Protein AF-M8AP30-F1 (afdb_monomer_lite)

InterPro domains:
  IPR005493 Ribonuclease E inhibitor RraA/RraA-like protein [PF03737] (2-73)
  IPR005493 Ribonuclease E inhibitor RraA/RraA-like protein [cd16841] (2-73)
  IPR036704 Ribonuclease E inhibitor RraA/RraA-like superfamily [SSF89562] (2-79)

Foldseek 3Di:
DVCLVVLFQAAAEAAADEPVVVVVPGLHFYHYPYHDHDDDDPQVDFDWQCFDAHPNDTDGWPFDWDAEQPDIDTLVVLQLLVLCLCCVFFKDFDKDADPDPPPVNVVVVVVDDDDDPAPDAGIEFAQVDKAFPQLSLLLLVLLQVLLLVVVCVSRVDNPDTSYDPSVVCVSSVVVCCVVAPCGDNYHWDKDKDWQPVVCCVPQVQQDDPPDRTDITIITGRMDTDFAGPDDDPVSFVVSCVSSVNPGPGDDCVSGRHHDDDDDPPPDPPPPPDDDDDDDDDDDDDDDDDDDDDDDDDDTATHTDDDDDDHDDDDDDHHHGNYDDDD

pLDDT: mean 71.39, std 23.78, range [23.22, 97.12]

Organism: Triticum urartu (NCBI:txid4572)

Secondary structure (DSSP, 8-state):
-HHHHTT--EEE-SSEE--HHHHHTSSSEEE-SEE-SSPPP--S----S--EEETTEEE-TT--EEE-SS-EEEHHHHHHHHHHHHHHHSEEE-EEE-PPPPHHHHHHHTT---S---PPPSEEE-TT-EEEHHHHHHHHHHHHHHHHHHHHHHHS--S--SSPPGGGTHHHHHHHHHHS-SSSSEE--EEEE--HHHHHHH-GGGS-TT-S---EEEEETEEE-SS-SS--HHHHHHHHHHHT-SSS---HHHHSS---------PPPPP-----------------------PPS----------------------EEEPPP-

Radius of gyration: 27.57 Å; chains: 1; bounding box: 72×73×76 Å

Sequence (326 aa):
MLAQNNGWAGIVINGCVRDVDEINECDVGVRALGSHPMKSDKRGMGEKHVPVTVAGTRICDGEWLYADADDVVPIEVARSRFLDIIIDHFIGQNVIEVGEPSLYDSILASNRINKRKQQEVQYEGDPRFALPLMYIANLYESLVSDVNARLASLTGSREKTIGVALEAAGGLYRKLTQKFPKKGNCSFRRRELATSNATKTKFPELVVQEEKRVRFVVINGLVIIERPNNMRMQDAEWFKRLTGRNEVAISSRDYKFYSPRHKYRRTLQPVFDIPGTSVLSEDETSPLVCSSEFRPPFEVICFLEKGEEAVGALAHEAKVHAHHLK

Structure (mmCIF, N/CA/C/O backbone):
data_AF-M8AP30-F1
#
_entry.id   AF-M8AP30-F1
#
loop_
_atom_site.group_PDB
_atom_site.id
_atom_site.type_symbol
_atom_site.label_atom_id
_atom_site.label_alt_id
_atom_site.label_comp_id
_atom_site.label_asym_id
_atom_site.label_entity_id
_atom_site.label_seq_id
_atom_site.pdbx_PDB_ins_code
_atom_site.Cartn_x
_atom_site.Cartn_y
_atom_site.Cartn_z
_atom_site.occupancy
_atom_site.B_iso_or_equiv
_atom_site.auth_seq_id
_atom_site.auth_comp_id
_atom_site.auth_asym_id
_atom_site.auth_atom_id
_atom_site.pdbx_PDB_model_num
ATOM 1 N N . MET A 1 1 ? -25.249 2.448 19.981 1.00 71.38 1 MET A N 1
ATOM 2 C CA . MET A 1 1 ? -24.008 2.564 20.789 1.00 71.38 1 MET A CA 1
ATOM 3 C C . MET A 1 1 ? -23.461 3.998 20.704 1.00 71.38 1 MET A C 1
ATOM 5 O O . MET A 1 1 ? -23.545 4.580 19.632 1.00 71.38 1 MET A O 1
ATOM 9 N N . LEU A 1 2 ? -22.909 4.588 21.779 1.00 82.81 2 LEU A N 1
ATOM 10 C CA . LEU A 1 2 ? -22.389 5.980 21.770 1.00 82.81 2 LEU A CA 1
ATOM 11 C C . LEU A 1 2 ? -21.296 6.219 20.716 1.00 82.81 2 LEU A C 1
ATOM 13 O O . LEU A 1 2 ? -21.314 7.244 20.046 1.00 82.81 2 LEU A O 1
ATOM 17 N N . ALA A 1 3 ? -20.370 5.271 20.555 1.00 78.12 3 ALA A N 1
ATOM 18 C CA . ALA A 1 3 ? -19.278 5.390 19.591 1.00 78.12 3 ALA A CA 1
ATOM 19 C C . ALA A 1 3 ? -19.804 5.501 18.148 1.00 78.12 3 ALA A C 1
ATOM 21 O O . ALA A 1 3 ? -19.459 6.444 17.443 1.00 78.12 3 ALA A O 1
ATOM 22 N N . GLN A 1 4 ? -20.720 4.613 17.751 1.00 78.69 4 GLN A N 1
ATOM 23 C CA . GLN A 1 4 ? -21.381 4.664 16.443 1.00 78.69 4 GLN A CA 1
ATOM 24 C C . GLN A 1 4 ? -22.125 5.991 16.224 1.00 78.69 4 GLN A C 1
ATOM 26 O O . GLN A 1 4 ? -21.962 6.629 15.189 1.00 78.69 4 GLN A O 1
ATOM 31 N N . ASN A 1 5 ? -22.894 6.452 17.218 1.00 83.75 5 ASN A N 1
ATOM 32 C CA . ASN A 1 5 ? -23.649 7.707 17.115 1.00 83.75 5 ASN A CA 1
ATOM 33 C C . ASN A 1 5 ? -22.738 8.938 16.967 1.00 83.75 5 ASN A C 1
ATOM 35 O O . ASN A 1 5 ? -23.135 9.924 16.356 1.00 83.75 5 ASN A O 1
ATOM 39 N 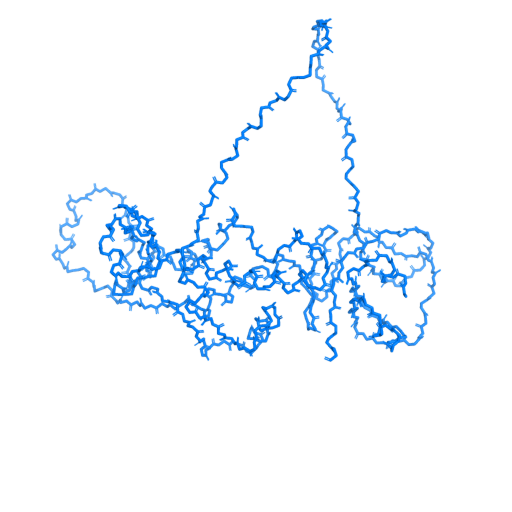N . ASN A 1 6 ? -21.518 8.866 17.502 1.00 81.25 6 ASN A N 1
ATOM 40 C CA . ASN A 1 6 ? -20.505 9.911 17.382 1.00 81.25 6 ASN A CA 1
ATOM 41 C C . ASN A 1 6 ? -19.655 9.778 16.103 1.00 81.25 6 ASN A C 1
ATOM 43 O O . ASN A 1 6 ? -18.656 10.480 15.962 1.00 81.25 6 ASN A O 1
ATOM 47 N N . GLY A 1 7 ? -19.997 8.860 15.191 1.00 77.44 7 GLY A N 1
ATOM 48 C CA . GLY A 1 7 ? -19.239 8.625 13.961 1.00 77.44 7 GLY A CA 1
ATOM 49 C C . GLY A 1 7 ? -17.836 8.078 14.219 1.00 77.44 7 GLY A C 1
ATOM 50 O O . GLY A 1 7 ? -16.907 8.358 13.456 1.00 77.44 7 GLY A O 1
ATOM 51 N N . TRP A 1 8 ? -17.647 7.354 15.328 1.00 79.44 8 TRP A N 1
ATOM 52 C CA . TRP A 1 8 ? -16.345 6.797 15.640 1.00 79.44 8 TRP A CA 1
ATOM 53 C C . TRP A 1 8 ? -15.976 5.730 14.643 1.00 79.44 8 TRP A C 1
ATOM 55 O O . TRP A 1 8 ? -16.725 4.822 14.305 1.00 79.44 8 TRP A O 1
ATOM 65 N N . ALA A 1 9 ? -14.718 5.842 14.284 1.00 74.88 9 ALA A N 1
ATOM 66 C CA . ALA A 1 9 ? -14.007 4.905 13.485 1.00 74.88 9 ALA A CA 1
ATOM 67 C C . ALA A 1 9 ? -14.045 3.471 14.034 1.00 74.88 9 ALA A C 1
ATOM 69 O O . ALA A 1 9 ? -14.355 2.478 13.371 1.00 74.88 9 ALA A O 1
ATOM 70 N N . GLY A 1 10 ? -13.676 3.399 15.297 1.00 82.62 10 GLY A N 1
ATOM 71 C CA . GLY A 1 10 ? -13.564 2.184 16.047 1.00 82.62 10 GLY A CA 1
ATOM 72 C C . GLY A 1 10 ? -12.797 2.427 17.332 1.00 82.62 10 GLY A C 1
ATOM 73 O O . GLY A 1 10 ? -12.407 3.560 17.640 1.00 82.62 10 GLY A O 1
ATOM 74 N N . ILE A 1 11 ? -12.571 1.340 18.057 1.00 86.12 11 ILE A N 1
ATOM 75 C CA . ILE A 1 11 ? -11.950 1.325 19.369 1.00 86.12 11 ILE A CA 1
ATOM 76 C C . ILE A 1 11 ? -10.971 0.149 19.433 1.00 86.12 11 ILE A C 1
ATOM 78 O O . ILE A 1 11 ? -11.340 -0.985 19.132 1.00 86.12 11 ILE A O 1
ATOM 82 N N . VAL A 1 12 ? -9.736 0.404 19.870 1.00 86.12 12 VAL A N 1
ATOM 83 C CA . VAL A 1 12 ? -8.795 -0.642 20.297 1.00 86.12 12 VAL A CA 1
ATOM 84 C C . VAL A 1 12 ? -8.624 -0.556 21.801 1.00 86.12 12 VAL A C 1
ATOM 86 O O . VAL A 1 12 ? -8.345 0.507 22.352 1.00 86.12 12 VAL A O 1
ATOM 89 N N . ILE A 1 13 ? -8.793 -1.696 22.455 1.00 87.56 13 ILE A N 1
ATOM 90 C CA . ILE A 1 13 ? -8.805 -1.846 23.901 1.00 87.56 13 ILE A CA 1
ATOM 91 C C . ILE A 1 13 ? -7.722 -2.859 24.253 1.00 87.56 13 ILE A C 1
ATOM 93 O O . ILE A 1 13 ? -7.800 -4.031 23.887 1.00 87.56 13 ILE A O 1
ATOM 97 N N . ASN A 1 14 ? -6.711 -2.423 24.999 1.00 87.00 14 ASN A N 1
ATOM 98 C CA . ASN A 1 14 ? -5.727 -3.328 25.589 1.00 87.00 14 ASN A CA 1
ATOM 99 C C . ASN A 1 14 ? -6.303 -3.967 26.869 1.00 87.00 14 ASN A C 1
ATOM 101 O O . ASN A 1 14 ? -5.841 -3.699 27.974 1.00 87.00 14 ASN A O 1
ATOM 105 N N . GLY A 1 15 ? -7.389 -4.725 26.716 1.00 85.88 15 GLY A N 1
ATOM 106 C CA . GLY A 1 15 ? -8.229 -5.228 27.804 1.00 85.88 15 GLY A CA 1
ATOM 107 C C . GLY A 1 15 ? -9.449 -5.981 27.269 1.00 85.88 15 GLY A C 1
ATOM 108 O O . GLY A 1 15 ? -9.466 -6.371 26.102 1.00 85.88 15 GLY A O 1
ATOM 109 N N . CYS A 1 16 ? -10.463 -6.195 28.109 1.00 86.31 16 CYS A N 1
ATOM 110 C CA . CYS A 1 16 ? -11.665 -6.946 27.735 1.00 86.31 16 CYS A CA 1
ATOM 111 C C . CYS A 1 16 ? -12.873 -6.043 27.441 1.00 86.31 16 CYS A C 1
ATOM 113 O O . CYS A 1 16 ? -12.994 -4.952 27.994 1.00 86.31 16 CYS A O 1
ATOM 115 N N . VAL A 1 17 ? -13.790 -6.534 26.606 1.00 86.75 17 VAL A N 1
ATOM 116 C CA . VAL A 1 17 ? -15.112 -5.933 26.342 1.00 86.75 17 VAL A CA 1
ATOM 117 C C . VAL A 1 17 ? -16.237 -6.795 26.909 1.00 86.75 17 VAL A C 1
ATOM 119 O O . VAL A 1 17 ? -16.014 -7.916 27.346 1.00 86.75 17 VAL A O 1
ATOM 122 N N . ARG A 1 18 ? -17.467 -6.298 26.884 1.00 88.19 18 ARG A N 1
ATOM 123 C CA . ARG A 1 18 ? -18.679 -7.045 27.243 1.00 88.19 18 ARG A CA 1
ATOM 124 C C . ARG A 1 18 ? -19.753 -6.799 26.191 1.00 88.19 18 ARG A C 1
ATOM 126 O O . ARG A 1 18 ? -19.541 -5.953 25.330 1.00 88.19 18 ARG A O 1
ATOM 133 N N . ASP A 1 19 ? -20.878 -7.500 26.289 1.00 90.56 19 ASP A N 1
ATOM 134 C CA . ASP A 1 19 ? -22.025 -7.305 25.391 1.00 90.56 19 ASP A CA 1
ATOM 135 C C . ASP A 1 19 ? -21.619 -7.518 23.910 1.00 90.56 19 ASP A C 1
ATOM 137 O O . ASP A 1 19 ? -21.947 -6.735 23.025 1.00 90.56 19 ASP A O 1
ATOM 141 N N . VAL A 1 20 ? -20.825 -8.571 23.650 1.00 86.94 20 VAL A N 1
ATOM 142 C CA . VAL A 1 20 ? -20.169 -8.832 22.350 1.00 86.94 20 VAL A CA 1
ATOM 143 C C . VAL A 1 20 ? -21.176 -8.945 21.206 1.00 86.94 20 VAL A C 1
ATOM 145 O O . VAL A 1 20 ? -20.916 -8.428 20.123 1.00 86.94 20 VAL A O 1
ATOM 148 N N . ASP A 1 21 ? -22.326 -9.573 21.451 1.00 87.69 21 ASP A N 1
ATOM 149 C CA . ASP A 1 21 ? -23.382 -9.722 20.447 1.00 87.69 21 ASP A CA 1
ATOM 150 C C . ASP A 1 21 ? -23.938 -8.354 20.023 1.00 87.69 21 ASP A C 1
ATOM 152 O O . ASP A 1 21 ? -24.003 -8.060 18.833 1.00 87.69 21 ASP A O 1
ATOM 156 N N . GLU A 1 22 ? -24.211 -7.463 20.983 1.00 89.12 22 GLU A N 1
ATOM 157 C CA . GLU A 1 22 ? -24.667 -6.093 20.709 1.00 89.12 22 GLU A CA 1
ATOM 158 C C . GLU A 1 22 ? -23.591 -5.262 19.994 1.00 89.12 22 GLU A C 1
ATOM 160 O O . GLU A 1 22 ? -23.891 -4.477 19.092 1.00 89.12 22 GLU A O 1
ATOM 165 N N . ILE A 1 23 ? -22.319 -5.430 20.376 1.00 86.44 23 ILE A N 1
ATOM 166 C CA . ILE A 1 23 ? -21.193 -4.761 19.710 1.00 86.44 23 ILE A CA 1
ATOM 167 C C . ILE A 1 23 ? -21.100 -5.196 18.244 1.00 86.44 23 ILE A C 1
ATOM 169 O O . ILE A 1 23 ? -20.911 -4.345 17.377 1.00 86.44 23 ILE A O 1
ATOM 173 N N . ASN A 1 24 ? -21.260 -6.490 17.960 1.00 84.38 24 ASN A N 1
ATOM 174 C CA . ASN A 1 24 ? -21.181 -7.046 16.607 1.00 84.38 24 ASN A CA 1
ATOM 175 C C . ASN A 1 24 ? -22.332 -6.598 15.689 1.00 84.38 24 ASN A C 1
ATOM 177 O O . ASN A 1 24 ? -22.209 -6.685 14.466 1.00 84.38 24 ASN A O 1
ATOM 181 N N . GLU A 1 25 ? -23.444 -6.125 16.254 1.00 87.81 25 GLU A N 1
ATOM 182 C CA . GLU A 1 25 ? -24.559 -5.540 15.502 1.00 87.81 25 GLU A CA 1
ATOM 183 C C . GLU A 1 25 ? -24.341 -4.061 15.147 1.00 87.81 25 GLU A C 1
ATOM 185 O O . GLU A 1 25 ? -25.071 -3.506 14.321 1.00 87.81 25 GLU A O 1
ATOM 190 N N . CYS A 1 26 ? -23.340 -3.409 15.742 1.00 84.06 26 CYS A N 1
ATOM 191 C CA . CYS A 1 26 ? -23.092 -1.989 15.546 1.00 84.06 26 CYS A CA 1
ATOM 192 C C . CYS A 1 26 ? -22.122 -1.708 14.393 1.00 84.06 26 CYS A C 1
ATOM 194 O O . CYS A 1 26 ? -21.150 -2.425 14.169 1.00 84.06 26 CYS A O 1
ATOM 196 N N . ASP A 1 27 ? -22.338 -0.580 13.715 1.00 83.50 27 ASP A N 1
ATOM 197 C CA . ASP A 1 27 ? -21.470 -0.090 12.637 1.00 83.50 27 ASP A CA 1
ATOM 198 C C . ASP A 1 27 ? -20.269 0.686 13.205 1.00 83.50 27 ASP A C 1
ATOM 200 O O . ASP A 1 27 ? -20.091 1.883 12.984 1.00 83.50 27 ASP A O 1
ATOM 204 N N . VAL A 1 28 ? -19.497 0.022 14.068 1.00 81.88 28 VAL A N 1
ATOM 205 C CA . VAL A 1 28 ? -18.270 0.563 14.659 1.00 81.88 28 VAL A CA 1
ATOM 206 C C . VAL A 1 28 ? -17.272 -0.558 14.893 1.00 81.88 28 VAL A C 1
ATOM 208 O O . VAL A 1 28 ? -17.597 -1.612 15.438 1.00 81.88 28 VAL A O 1
ATOM 211 N N . GLY A 1 29 ? -16.027 -0.326 14.495 1.00 79.69 29 GLY A N 1
ATOM 212 C CA . GLY A 1 29 ? -14.986 -1.323 14.654 1.00 79.69 29 GLY A CA 1
ATOM 213 C C . GLY A 1 29 ? -14.519 -1.490 16.104 1.00 79.69 29 GLY A C 1
ATOM 214 O O . GLY A 1 29 ? -14.179 -0.499 16.739 1.00 79.69 29 GLY A O 1
ATOM 215 N N . VAL A 1 30 ? -14.431 -2.709 16.647 1.00 85.62 30 VAL A N 1
ATOM 216 C CA . VAL A 1 30 ? -13.924 -2.936 18.016 1.00 85.62 30 VAL A CA 1
ATOM 217 C C . VAL A 1 30 ? -12.876 -4.050 18.057 1.00 85.62 30 VAL A C 1
ATOM 219 O O . VAL A 1 30 ? -13.108 -5.170 17.593 1.00 85.62 30 VAL A O 1
ATOM 222 N N . ARG A 1 31 ? -11.716 -3.748 18.657 1.00 85.00 31 ARG A N 1
ATOM 223 C CA . ARG A 1 31 ? -10.667 -4.714 19.014 1.00 85.00 31 ARG A CA 1
ATOM 224 C C . ARG A 1 31 ? -10.384 -4.701 20.500 1.00 85.00 31 ARG A C 1
ATOM 226 O O . ARG A 1 31 ? -10.211 -3.649 21.101 1.00 85.00 31 ARG A O 1
ATOM 233 N N . ALA A 1 32 ? -10.307 -5.898 21.061 1.00 87.12 32 ALA A N 1
ATOM 234 C CA . ALA A 1 32 ? -10.054 -6.156 22.465 1.00 87.12 32 ALA A CA 1
ATOM 235 C C . ALA A 1 32 ? -9.280 -7.472 22.608 1.00 87.12 32 ALA A C 1
ATOM 237 O O . ALA A 1 32 ? -9.284 -8.293 21.690 1.00 87.12 32 ALA A O 1
ATOM 238 N N . LEU A 1 33 ? -8.644 -7.687 23.758 1.00 84.94 33 LEU A N 1
ATOM 239 C CA . LEU A 1 33 ? -7.940 -8.934 24.078 1.00 84.94 33 LEU A CA 1
ATOM 240 C C . LEU A 1 33 ? -8.897 -10.094 24.390 1.00 84.94 33 LEU A C 1
ATOM 242 O O . LEU A 1 33 ? -8.504 -11.254 24.315 1.00 84.94 33 LEU A O 1
ATOM 246 N N . GLY A 1 34 ? -10.142 -9.791 24.758 1.00 85.00 34 GLY A N 1
ATOM 247 C CA . GLY A 1 34 ? -11.153 -10.795 25.070 1.00 85.00 34 GLY A CA 1
ATOM 248 C C . GLY A 1 34 ? -12.473 -10.181 25.516 1.00 85.00 34 GLY A C 1
ATOM 249 O O . GLY A 1 34 ? -12.659 -8.963 25.477 1.00 85.00 34 GLY A O 1
ATOM 250 N N . SER A 1 35 ? -13.389 -11.037 25.959 1.00 88.62 35 SER A N 1
ATOM 251 C CA . SER A 1 35 ? -14.662 -10.628 26.547 1.00 88.62 35 SER A CA 1
ATOM 252 C C . SER A 1 35 ? -14.727 -10.985 28.028 1.00 88.62 35 SER A C 1
ATOM 254 O O . SER A 1 35 ? -14.349 -12.092 28.409 1.00 88.62 35 SER A O 1
ATOM 256 N N . HIS A 1 36 ? -15.254 -10.089 28.857 1.00 86.69 36 HIS A N 1
ATOM 257 C CA . HIS A 1 36 ? -15.454 -10.315 30.280 1.00 86.69 36 HIS A CA 1
ATOM 258 C C . HIS A 1 36 ? -16.776 -9.673 30.741 1.00 86.69 36 HIS A C 1
ATOM 260 O O . HIS A 1 36 ? -16.956 -8.473 30.556 1.00 86.69 36 HIS A O 1
ATOM 266 N N . PRO A 1 37 ? -17.711 -10.426 31.355 1.00 84.38 37 PRO A N 1
ATOM 267 C CA . PRO A 1 37 ? -19.067 -9.937 31.636 1.00 84.38 37 PRO A CA 1
ATOM 268 C C . PRO A 1 37 ? -19.127 -8.885 32.756 1.00 84.38 37 PRO A C 1
ATOM 270 O O . PRO A 1 37 ? -20.066 -8.090 32.829 1.00 84.38 37 PRO A O 1
ATOM 273 N N . MET A 1 38 ? -18.138 -8.871 33.653 1.00 89.44 38 MET A N 1
ATOM 274 C CA . MET A 1 38 ? -18.095 -7.927 34.770 1.00 89.44 38 MET A CA 1
ATOM 275 C C . MET A 1 38 ? -17.754 -6.517 34.282 1.00 89.44 38 MET A C 1
ATOM 277 O O . MET A 1 38 ? -16.750 -6.316 33.604 1.00 89.44 38 MET A O 1
ATOM 281 N N . LYS A 1 39 ? -18.578 -5.537 34.667 1.00 86.19 39 LYS A N 1
ATOM 282 C CA . LYS A 1 39 ? -18.304 -4.113 34.433 1.00 86.19 39 LYS A CA 1
ATOM 283 C C . LYS A 1 39 ? -17.139 -3.632 35.302 1.00 86.19 39 LYS A C 1
ATOM 285 O O . LYS A 1 39 ? -17.014 -4.083 36.438 1.00 86.19 39 LYS A O 1
ATOM 290 N N . SER A 1 40 ? -16.362 -2.671 34.811 1.00 83.19 40 SER A N 1
ATOM 291 C CA . SER A 1 40 ? -15.395 -1.973 35.656 1.00 83.19 40 SER A CA 1
ATOM 292 C C . SER A 1 40 ? -16.079 -0.973 36.594 1.00 83.19 40 SER A C 1
ATOM 294 O O . SER A 1 40 ? -17.161 -0.437 36.307 1.00 83.19 40 SER A O 1
ATOM 296 N N . ASP A 1 41 ? -15.440 -0.720 37.735 1.00 86.31 41 ASP A N 1
ATOM 297 C CA . ASP A 1 41 ? -15.848 0.329 38.661 1.00 86.31 41 ASP A CA 1
ATOM 298 C C . ASP A 1 41 ? -15.348 1.683 38.158 1.00 86.31 41 ASP A C 1
ATOM 300 O O . ASP A 1 41 ? -14.147 1.946 38.095 1.00 86.31 41 ASP A O 1
ATOM 304 N N . LYS A 1 42 ? -16.278 2.588 37.841 1.00 79.94 42 LYS A N 1
ATOM 305 C CA . LYS A 1 42 ? -15.961 3.938 37.358 1.00 79.94 42 LYS A CA 1
ATOM 306 C C . LYS A 1 42 ? -15.418 4.813 38.494 1.00 79.94 42 LYS A C 1
ATOM 308 O O . LYS A 1 42 ? -16.143 5.627 39.055 1.00 79.94 42 LYS A O 1
ATOM 313 N N . ARG A 1 43 ? -14.127 4.674 38.805 1.00 85.88 43 ARG A N 1
ATOM 314 C CA . ARG A 1 43 ? -13.423 5.479 39.826 1.00 85.88 43 ARG A CA 1
ATOM 315 C C . ARG A 1 43 ? -12.918 6.831 39.308 1.00 85.88 43 ARG A C 1
ATOM 317 O O . ARG A 1 43 ? -12.299 7.579 40.057 1.00 85.88 43 ARG A O 1
ATOM 324 N N . GLY A 1 44 ? -13.187 7.149 38.038 1.00 77.38 44 GLY A N 1
ATOM 325 C CA . GLY A 1 44 ? -12.764 8.397 37.394 1.00 77.38 44 GLY A CA 1
ATOM 326 C C . GLY A 1 44 ? -11.264 8.475 37.107 1.00 77.38 44 GLY A C 1
ATOM 327 O O . GLY A 1 44 ? -10.770 9.560 36.846 1.00 77.38 44 GLY A O 1
ATOM 328 N N . MET A 1 45 ? -10.566 7.345 37.169 1.00 83.50 45 MET A N 1
ATOM 329 C CA . MET A 1 45 ? -9.129 7.243 36.946 1.00 83.50 45 MET A CA 1
ATOM 330 C C . MET A 1 45 ? -8.796 7.005 35.475 1.00 83.50 45 MET A C 1
ATOM 332 O O . MET A 1 45 ? -9.600 6.421 34.745 1.00 83.50 45 MET A O 1
ATOM 336 N N . GLY A 1 46 ? -7.592 7.403 35.071 1.00 81.94 46 GLY A N 1
ATOM 337 C CA . GLY A 1 46 ? -7.041 7.157 33.742 1.00 81.94 46 GLY A CA 1
ATOM 338 C C . GLY A 1 46 ? -6.439 8.416 33.131 1.00 81.94 46 GLY A C 1
ATOM 339 O O . GLY A 1 46 ? -6.940 9.522 33.323 1.00 81.94 46 GLY A O 1
ATOM 340 N N . GLU A 1 47 ? -5.366 8.233 32.375 1.00 86.75 47 GLU A N 1
ATOM 341 C CA . GLU A 1 47 ? -4.707 9.306 31.637 1.00 86.75 47 GLU A CA 1
ATOM 342 C C . GLU A 1 47 ? -5.205 9.354 30.189 1.00 86.75 47 GLU A C 1
ATOM 344 O O . GLU A 1 47 ? -5.704 8.369 29.641 1.00 86.75 47 GLU A O 1
ATOM 349 N N . LYS A 1 48 ? -5.082 10.530 29.574 1.00 85.88 48 LYS A N 1
ATOM 350 C CA . LYS A 1 48 ? -5.527 10.842 28.210 1.00 85.88 48 LYS A CA 1
ATOM 351 C C . LYS A 1 48 ? -4.411 11.571 27.485 1.00 85.88 48 LYS A C 1
ATOM 353 O O . LYS A 1 48 ? -3.599 12.218 28.136 1.00 85.88 48 LYS A O 1
ATOM 358 N N . HIS A 1 49 ? -4.375 11.465 26.158 1.00 85.75 49 HIS A N 1
ATOM 359 C CA . HIS A 1 49 ? -3.333 12.078 25.319 1.00 85.75 49 HIS A CA 1
ATOM 360 C C . HIS A 1 49 ? -1.896 11.646 25.675 1.00 85.75 49 HIS A C 1
ATOM 362 O O . HIS A 1 49 ? -0.923 12.286 25.282 1.00 85.75 49 HIS A O 1
ATOM 368 N N . VAL A 1 50 ? -1.744 10.542 26.414 1.00 88.38 50 VAL A N 1
ATOM 369 C CA . VAL A 1 50 ? -0.439 9.982 26.769 1.00 88.38 50 VAL A CA 1
ATOM 370 C C . VAL A 1 50 ? -0.052 8.879 25.788 1.00 88.38 50 VAL A C 1
ATOM 372 O O . VAL A 1 50 ? -0.919 8.116 25.354 1.00 88.38 50 VAL A O 1
ATOM 375 N N . PRO A 1 51 ? 1.238 8.752 25.429 1.00 88.12 51 PRO A N 1
ATOM 376 C CA . PRO A 1 51 ? 1.693 7.638 24.616 1.00 88.12 51 PRO A CA 1
ATOM 377 C C . PRO A 1 51 ? 1.397 6.302 25.301 1.00 88.12 51 PRO A C 1
ATOM 379 O O . PRO A 1 51 ? 1.840 6.061 26.424 1.00 88.12 51 PRO A O 1
ATOM 382 N N . VAL A 1 52 ? 0.700 5.412 24.603 1.00 86.62 52 VAL A N 1
ATOM 383 C CA . VAL A 1 52 ? 0.347 4.077 25.098 1.00 86.62 52 VAL A CA 1
ATOM 384 C C . VAL A 1 52 ? 1.155 3.014 24.369 1.00 86.62 52 VAL A C 1
ATOM 386 O O . VAL A 1 52 ? 1.574 3.209 23.233 1.00 86.62 52 VAL A O 1
ATOM 389 N N . THR A 1 53 ? 1.402 1.876 25.015 1.00 84.00 53 THR A N 1
ATOM 390 C CA . THR A 1 53 ? 2.007 0.715 24.347 1.00 84.00 53 THR A CA 1
ATOM 391 C C . THR A 1 53 ? 0.987 -0.408 24.284 1.00 84.00 53 THR A C 1
ATOM 393 O O . THR A 1 53 ? 0.558 -0.910 25.321 1.00 84.00 53 THR A O 1
ATOM 396 N N . VAL A 1 54 ? 0.606 -0.797 23.070 1.00 76.81 54 VAL A N 1
ATOM 397 C CA . VAL A 1 54 ? -0.348 -1.881 22.801 1.00 76.81 54 VAL A CA 1
ATOM 398 C C . VAL A 1 54 ? 0.354 -2.917 21.936 1.00 76.81 54 VAL A C 1
ATOM 400 O O . VAL A 1 54 ? 0.954 -2.564 20.924 1.00 76.81 54 VAL A O 1
ATOM 403 N N . ALA A 1 55 ? 0.333 -4.187 22.354 1.00 70.50 55 ALA A N 1
ATOM 404 C CA . ALA A 1 55 ? 0.985 -5.294 21.641 1.00 70.50 55 ALA A CA 1
ATOM 405 C C . ALA A 1 55 ? 2.453 -5.005 21.231 1.00 70.50 55 ALA A C 1
ATOM 407 O O . ALA A 1 55 ? 2.885 -5.323 20.128 1.00 70.50 55 ALA A O 1
ATOM 408 N N . GLY A 1 56 ? 3.221 -4.347 22.110 1.00 74.94 56 GLY A N 1
ATOM 409 C CA . GLY A 1 56 ? 4.623 -3.982 21.854 1.00 74.94 56 GLY A CA 1
ATOM 410 C C . GLY A 1 56 ? 4.826 -2.762 20.948 1.00 74.94 56 GLY A C 1
ATOM 411 O O . GLY A 1 56 ? 5.967 -2.378 20.698 1.00 74.94 56 GLY A O 1
ATOM 412 N N . THR A 1 57 ? 3.749 -2.118 20.496 1.00 77.19 57 THR A N 1
ATOM 413 C CA . THR A 1 57 ? 3.805 -0.926 19.649 1.00 77.19 57 THR A CA 1
ATOM 414 C C . THR A 1 57 ? 3.444 0.320 20.442 1.00 77.19 57 THR A C 1
ATOM 416 O O . THR A 1 57 ? 2.384 0.385 21.064 1.00 77.19 57 THR A O 1
ATOM 419 N N . ARG A 1 58 ? 4.332 1.319 20.417 1.00 85.69 58 ARG A N 1
ATOM 420 C CA . ARG A 1 58 ? 4.076 2.635 21.004 1.00 85.69 58 ARG A CA 1
ATOM 421 C C . ARG A 1 58 ? 3.181 3.441 20.066 1.00 85.69 58 ARG A C 1
ATOM 423 O O . ARG A 1 58 ? 3.496 3.569 18.889 1.00 85.69 58 ARG A O 1
ATOM 430 N N . ILE A 1 59 ? 2.102 3.974 20.615 1.00 84.56 59 ILE A N 1
ATOM 431 C CA . ILE A 1 59 ? 1.079 4.757 19.932 1.00 84.56 59 ILE A CA 1
ATOM 432 C C . ILE A 1 59 ? 1.031 6.108 20.630 1.00 84.56 59 ILE A C 1
ATOM 434 O O . ILE A 1 59 ? 0.805 6.171 21.841 1.00 84.56 59 ILE A O 1
ATOM 438 N N . CYS A 1 60 ? 1.278 7.177 19.886 1.00 86.31 60 CYS A N 1
ATOM 439 C CA . CYS A 1 60 ? 1.192 8.540 20.393 1.00 86.31 60 CYS A CA 1
ATOM 440 C C . CYS A 1 60 ? -0.143 9.172 20.004 1.00 86.31 60 CYS A C 1
ATOM 442 O O . CYS A 1 60 ? -0.782 8.780 19.026 1.00 86.31 60 CYS A O 1
ATOM 444 N N . ASP A 1 61 ? -0.552 10.178 20.769 1.00 84.62 61 ASP A N 1
ATOM 445 C CA . ASP A 1 61 ? -1.718 10.960 20.397 1.00 84.62 61 ASP A CA 1
ATOM 446 C C . ASP A 1 61 ? -1.521 11.656 19.033 1.00 84.62 61 ASP A C 1
ATOM 448 O O . ASP A 1 61 ? -0.409 12.042 18.665 1.00 84.62 61 ASP A O 1
ATOM 452 N N . GLY A 1 62 ? -2.600 11.764 18.256 1.00 80.50 62 GLY A N 1
ATOM 453 C CA . GLY A 1 62 ? -2.609 12.291 16.890 1.00 80.50 62 GLY A CA 1
ATOM 454 C C . GLY A 1 62 ? -2.091 11.327 15.812 1.00 80.50 62 GLY A C 1
ATOM 455 O O . GLY A 1 62 ? -2.236 11.616 14.618 1.00 80.50 62 GLY A O 1
ATOM 456 N N . GLU A 1 63 ? -1.525 10.175 16.188 1.00 79.88 63 GLU A N 1
ATOM 457 C CA . GLU A 1 63 ? -1.099 9.158 15.226 1.00 79.88 63 GLU A CA 1
ATOM 458 C C . GLU A 1 63 ? -2.288 8.410 14.621 1.00 79.88 63 GLU A C 1
ATOM 460 O O . GLU A 1 63 ? -3.313 8.154 15.252 1.00 79.88 63 GLU A O 1
ATOM 465 N N . TRP A 1 64 ? -2.131 8.027 13.356 1.00 79.75 64 TRP A N 1
ATOM 466 C CA . TRP A 1 64 ? -3.113 7.210 12.656 1.00 79.75 64 TRP A CA 1
ATOM 467 C C . TRP A 1 64 ? -2.813 5.742 12.873 1.00 79.75 64 TRP A C 1
ATOM 469 O O . TRP A 1 64 ? -1.676 5.305 12.692 1.00 79.75 64 TRP A O 1
ATOM 479 N N . LEU A 1 65 ? -3.855 4.980 13.182 1.00 79.81 65 LEU A N 1
ATOM 480 C CA . LEU A 1 65 ? -3.782 3.537 13.322 1.00 79.81 65 LEU A CA 1
ATOM 481 C C . LEU A 1 65 ? -4.535 2.861 12.185 1.00 79.81 65 LEU A C 1
ATOM 483 O O . LEU A 1 65 ? -5.655 3.237 11.837 1.00 79.81 65 LEU A O 1
ATOM 487 N N . TYR A 1 66 ? -3.902 1.839 11.633 1.00 80.06 66 TYR A N 1
ATOM 488 C CA . TYR A 1 66 ? -4.552 0.826 10.828 1.00 80.06 66 TYR A CA 1
ATOM 489 C C . TYR A 1 66 ? -4.789 -0.384 11.726 1.00 80.06 66 TYR A C 1
ATOM 491 O O . TYR A 1 66 ? -3.833 -0.882 12.324 1.00 80.06 66 TYR A O 1
ATOM 499 N N . ALA A 1 67 ? -6.027 -0.868 11.811 1.00 78.75 67 ALA A N 1
ATOM 500 C CA . ALA A 1 67 ? -6.271 -2.185 12.370 1.00 78.75 67 ALA A CA 1
ATOM 501 C C . ALA A 1 67 ? -7.145 -3.049 11.468 1.00 78.75 67 ALA A C 1
ATOM 503 O O . ALA A 1 67 ? -8.108 -2.589 10.850 1.00 78.75 67 ALA A O 1
ATOM 504 N N . ASP A 1 68 ? -6.779 -4.323 11.402 1.00 74.44 68 ASP A N 1
ATOM 505 C CA . ASP A 1 68 ? -7.526 -5.356 10.706 1.00 74.44 68 ASP A CA 1
ATOM 506 C C . ASP A 1 68 ? -7.931 -6.477 11.666 1.00 74.44 68 ASP A C 1
ATOM 508 O O . ASP A 1 68 ? -8.047 -6.279 12.881 1.00 74.44 68 ASP A O 1
ATOM 512 N N . ALA A 1 69 ? -8.240 -7.645 11.105 1.00 70.00 69 ALA A N 1
ATOM 513 C CA . ALA A 1 69 ? -8.666 -8.771 11.903 1.00 70.00 69 ALA A CA 1
ATOM 514 C C . ALA A 1 69 ? -7.582 -9.253 12.882 1.00 70.00 69 ALA A C 1
ATOM 516 O O . ALA A 1 69 ? -7.949 -9.678 13.980 1.00 70.00 69 ALA A O 1
ATOM 517 N N . ASP A 1 70 ? -6.309 -9.120 12.502 1.00 72.31 70 ASP A N 1
ATOM 518 C CA . ASP A 1 70 ? -5.156 -9.741 13.155 1.00 72.31 70 ASP A CA 1
ATOM 519 C C . ASP A 1 70 ? -4.175 -8.711 13.742 1.00 72.31 70 ASP A C 1
ATOM 521 O O . ASP A 1 70 ? -3.569 -8.962 14.780 1.00 72.31 70 ASP A O 1
ATOM 525 N N . ASP A 1 71 ? -4.020 -7.554 13.094 1.00 73.00 71 ASP A N 1
ATOM 526 C CA . ASP A 1 71 ? -2.971 -6.574 13.371 1.00 73.00 71 ASP A CA 1
ATOM 527 C C . ASP A 1 71 ? -3.561 -5.203 13.744 1.00 73.00 71 ASP A C 1
ATOM 529 O O . ASP A 1 71 ? -4.508 -4.724 13.121 1.00 73.00 71 ASP A O 1
ATOM 533 N N . VAL A 1 72 ? -2.939 -4.518 14.712 1.00 80.00 72 VAL A N 1
ATOM 534 C CA . VAL A 1 72 ? -3.125 -3.082 14.998 1.00 80.00 72 VAL A CA 1
ATOM 535 C C . VAL A 1 72 ? -1.757 -2.420 14.879 1.00 80.00 72 VAL A C 1
ATOM 537 O O . VAL A 1 72 ? -0.853 -2.728 15.655 1.00 80.00 72 VAL A O 1
ATOM 540 N N . VAL A 1 73 ? -1.584 -1.511 13.923 1.00 83.38 73 VAL A N 1
ATOM 541 C CA . VAL A 1 73 ? -0.290 -0.869 13.658 1.00 83.38 73 VAL A CA 1
ATOM 542 C C . VAL A 1 73 ? -0.435 0.621 13.330 1.00 83.38 73 VAL A C 1
ATOM 544 O O . VAL A 1 73 ? -1.395 1.023 12.669 1.00 83.38 73 VAL A O 1
ATOM 547 N N . PRO A 1 74 ? 0.539 1.464 13.715 1.00 84.38 74 PRO A N 1
ATOM 548 C CA . PRO A 1 74 ? 0.642 2.828 13.222 1.00 84.38 74 PRO A CA 1
ATOM 549 C C . PRO A 1 74 ? 0.742 2.872 11.700 1.00 84.38 74 PRO A C 1
ATOM 551 O O . PRO A 1 74 ? 1.388 2.027 11.072 1.00 84.38 74 PRO A O 1
ATOM 554 N N . ILE A 1 75 ? 0.144 3.898 11.096 1.00 82.00 75 ILE A N 1
ATOM 555 C CA . ILE A 1 75 ? 0.055 4.026 9.639 1.00 82.00 75 ILE A CA 1
ATOM 556 C C . ILE A 1 75 ? 1.434 4.064 8.974 1.00 82.00 75 ILE A C 1
ATOM 558 O O . ILE A 1 75 ? 1.596 3.548 7.873 1.00 82.00 75 ILE A O 1
ATOM 562 N N . GLU A 1 76 ? 2.445 4.627 9.640 1.00 82.50 76 GLU A N 1
ATOM 563 C CA . GLU A 1 76 ? 3.813 4.677 9.114 1.00 82.50 76 GLU A CA 1
ATOM 564 C C . GLU A 1 76 ? 4.459 3.288 9.058 1.00 82.50 76 GLU A C 1
ATOM 566 O O . GLU A 1 76 ? 5.178 2.962 8.108 1.00 82.50 76 GLU A O 1
ATOM 571 N N . VAL A 1 77 ? 4.143 2.430 10.031 1.00 85.12 77 VAL A N 1
ATOM 572 C CA . VAL A 1 77 ? 4.578 1.029 10.042 1.00 85.12 77 VAL A CA 1
ATOM 573 C C . VAL A 1 77 ? 3.872 0.261 8.925 1.00 85.12 77 VAL A C 1
ATOM 575 O O . VAL A 1 77 ? 4.537 -0.430 8.150 1.00 85.12 77 VAL A O 1
ATOM 578 N N . ALA A 1 78 ? 2.555 0.448 8.769 1.00 85.94 78 ALA A N 1
ATOM 579 C CA . ALA A 1 78 ? 1.784 -0.151 7.678 1.00 85.94 78 ALA A CA 1
ATOM 580 C C . ALA A 1 78 ? 2.311 0.277 6.296 1.00 85.94 78 ALA A C 1
ATOM 582 O O . ALA A 1 78 ? 2.557 -0.569 5.436 1.00 85.94 78 ALA A O 1
ATOM 583 N N . ARG A 1 79 ? 2.576 1.576 6.099 1.00 86.88 79 ARG A N 1
ATOM 584 C CA . ARG A 1 79 ? 3.198 2.144 4.888 1.00 86.88 79 ARG A CA 1
ATOM 585 C C . ARG A 1 79 ? 4.526 1.485 4.564 1.00 86.88 79 ARG A C 1
ATOM 587 O O . ARG A 1 79 ? 4.760 1.086 3.422 1.00 86.88 79 ARG A O 1
ATOM 594 N N . SER A 1 80 ? 5.403 1.390 5.564 1.00 87.50 80 SER A N 1
ATOM 595 C CA . SER A 1 80 ? 6.719 0.786 5.395 1.00 87.50 80 SER A CA 1
ATOM 596 C C . SER A 1 80 ? 6.597 -0.680 4.988 1.00 87.50 80 SER A C 1
ATOM 598 O O . SER A 1 80 ? 7.186 -1.057 3.974 1.00 87.50 80 SER A O 1
ATOM 600 N N . ARG A 1 81 ? 5.788 -1.464 5.713 1.00 89.44 81 ARG A N 1
ATOM 601 C CA . ARG A 1 81 ? 5.553 -2.888 5.438 1.00 89.44 81 ARG A CA 1
ATOM 602 C C . ARG A 1 81 ? 4.967 -3.111 4.046 1.00 89.44 81 ARG A C 1
ATOM 604 O O . ARG A 1 81 ? 5.445 -3.972 3.317 1.00 89.44 81 ARG A O 1
ATOM 611 N N . PHE A 1 82 ? 3.986 -2.306 3.640 1.00 90.75 82 PHE A N 1
ATOM 612 C CA . PHE A 1 82 ? 3.392 -2.405 2.306 1.00 90.75 82 PHE A CA 1
ATOM 613 C C . PHE A 1 82 ? 4.413 -2.151 1.199 1.00 90.75 82 PHE A C 1
ATOM 615 O O . PHE A 1 82 ? 4.472 -2.879 0.210 1.00 90.75 82 PHE A O 1
ATOM 622 N N . LEU A 1 83 ? 5.262 -1.143 1.393 1.00 91.12 83 LEU A N 1
ATOM 623 C CA . LEU A 1 83 ? 6.334 -0.842 0.460 1.00 91.12 83 LEU A CA 1
ATOM 624 C C . LEU A 1 83 ? 7.371 -1.974 0.384 1.00 91.12 83 LEU A C 1
ATOM 626 O O . LEU A 1 83 ? 7.845 -2.272 -0.712 1.00 91.12 83 LEU A O 1
ATOM 630 N N . ASP A 1 84 ? 7.702 -2.599 1.518 1.00 91.56 84 ASP A N 1
ATOM 631 C CA . ASP A 1 84 ? 8.595 -3.763 1.556 1.00 91.56 84 ASP A CA 1
ATOM 632 C C . ASP A 1 84 ? 7.992 -4.925 0.772 1.00 91.56 84 ASP A C 1
ATOM 634 O O . ASP A 1 84 ? 8.644 -5.429 -0.131 1.00 91.56 84 ASP A O 1
ATOM 638 N N . ILE A 1 85 ? 6.716 -5.258 0.988 1.00 93.56 85 ILE A N 1
ATOM 639 C CA . ILE A 1 85 ? 6.025 -6.325 0.243 1.00 93.56 85 ILE A CA 1
ATOM 640 C C . ILE A 1 85 ? 6.096 -6.094 -1.274 1.00 93.56 85 ILE A C 1
ATOM 642 O O . ILE A 1 85 ? 6.402 -7.019 -2.032 1.00 93.56 85 ILE A O 1
ATOM 646 N N . ILE A 1 86 ? 5.852 -4.861 -1.731 1.00 93.50 86 ILE A N 1
ATOM 647 C CA . ILE A 1 86 ? 5.900 -4.513 -3.158 1.00 93.50 86 ILE A CA 1
ATOM 648 C C . ILE A 1 86 ? 7.311 -4.708 -3.720 1.00 93.50 86 ILE A C 1
ATOM 650 O O . ILE A 1 86 ? 7.498 -5.366 -4.744 1.00 93.50 86 ILE A O 1
ATOM 654 N N . ILE A 1 87 ? 8.317 -4.152 -3.047 1.00 93.81 87 ILE A N 1
ATOM 655 C CA . ILE A 1 87 ? 9.709 -4.207 -3.500 1.00 93.81 87 ILE A CA 1
ATOM 656 C C . ILE A 1 87 ? 10.287 -5.629 -3.376 1.00 93.81 87 ILE A C 1
ATOM 658 O O . ILE A 1 87 ? 11.131 -6.016 -4.187 1.00 93.81 87 ILE A O 1
ATOM 662 N N . ASP A 1 88 ? 9.853 -6.404 -2.384 1.00 94.12 88 ASP A N 1
ATOM 663 C CA . ASP A 1 88 ? 10.356 -7.740 -2.063 1.00 94.12 88 ASP A CA 1
ATOM 664 C C . ASP A 1 88 ? 9.805 -8.847 -2.924 1.00 94.12 88 ASP A C 1
ATOM 666 O O . ASP A 1 88 ? 10.564 -9.739 -3.314 1.00 94.12 88 ASP A O 1
ATOM 670 N N . HIS A 1 89 ? 8.540 -8.743 -3.303 1.00 96.06 89 HIS A N 1
ATOM 671 C CA . HIS A 1 89 ? 7.877 -9.831 -3.998 1.00 96.06 89 HIS A CA 1
ATOM 672 C C . HIS A 1 89 ? 7.511 -9.492 -5.442 1.00 96.06 89 HIS A C 1
ATOM 674 O O . HIS A 1 89 ? 7.543 -10.381 -6.287 1.00 96.06 89 HIS A O 1
ATOM 680 N 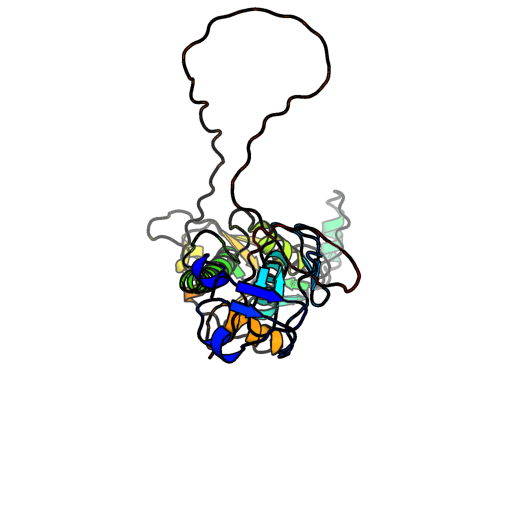N . PHE A 1 90 ? 7.230 -8.228 -5.766 1.00 96.69 90 PHE A N 1
ATOM 681 C CA . PHE A 1 90 ? 6.780 -7.848 -7.110 1.00 96.69 90 PHE A CA 1
ATOM 682 C C . PHE A 1 90 ? 7.893 -7.277 -7.999 1.00 96.69 90 PHE A C 1
ATOM 684 O O . PHE A 1 90 ? 7.682 -7.117 -9.202 1.00 96.69 90 PHE A O 1
ATOM 691 N N . ILE A 1 91 ? 9.086 -7.006 -7.452 1.00 96.38 91 ILE A N 1
ATOM 692 C CA . ILE A 1 91 ? 10.256 -6.539 -8.211 1.00 96.38 91 ILE A CA 1
ATOM 693 C C . ILE A 1 91 ? 11.377 -7.581 -8.140 1.00 96.38 91 ILE A C 1
ATOM 695 O O . ILE A 1 91 ? 12.058 -7.727 -7.124 1.00 96.38 91 ILE A O 1
ATOM 699 N N . GLY A 1 92 ? 11.579 -8.289 -9.249 1.00 95.00 92 GLY A N 1
ATOM 700 C CA . GLY A 1 92 ? 12.645 -9.270 -9.424 1.00 95.00 92 GLY A CA 1
ATOM 701 C C . GLY A 1 92 ? 13.940 -8.657 -9.952 1.00 95.00 92 GLY A C 1
ATOM 702 O O . GLY A 1 92 ? 13.934 -7.587 -10.568 1.00 95.00 92 GLY A O 1
ATOM 703 N N . GLN A 1 93 ? 15.045 -9.378 -9.750 1.00 94.69 93 GLN A N 1
ATOM 704 C CA . GLN A 1 93 ? 16.367 -9.024 -10.263 1.00 94.69 93 GLN A CA 1
ATOM 705 C C . GLN A 1 93 ? 16.949 -10.131 -11.147 1.00 94.69 93 GLN A C 1
ATOM 707 O O . GLN A 1 93 ? 16.846 -11.312 -10.833 1.00 94.69 93 GLN A O 1
ATOM 712 N N . ASN A 1 94 ? 17.613 -9.718 -12.218 1.00 95.69 94 ASN A N 1
ATOM 713 C CA . ASN A 1 94 ? 18.444 -10.513 -13.105 1.00 95.69 94 ASN A CA 1
ATOM 714 C C . ASN A 1 94 ? 19.816 -9.850 -13.135 1.00 95.69 94 ASN A C 1
ATOM 716 O O . ASN A 1 94 ? 19.940 -8.692 -13.543 1.00 95.69 94 ASN A O 1
ATOM 720 N N . VAL A 1 95 ? 20.834 -10.573 -12.687 1.00 94.38 95 VAL A N 1
ATOM 721 C CA . VAL A 1 95 ? 22.209 -10.082 -12.607 1.00 94.38 95 VAL A CA 1
ATOM 722 C C . VAL A 1 95 ? 23.125 -10.955 -13.452 1.00 94.38 95 VAL A C 1
ATOM 724 O O . VAL A 1 95 ? 22.886 -12.150 -13.609 1.00 94.38 95 VAL A O 1
ATOM 727 N N . ILE A 1 96 ? 24.162 -10.338 -14.000 1.00 93.06 96 ILE A N 1
ATOM 728 C CA . ILE A 1 96 ? 25.266 -10.975 -14.709 1.00 93.06 96 ILE A CA 1
ATOM 729 C C . ILE A 1 96 ? 26.555 -10.712 -13.940 1.00 93.06 96 ILE A C 1
ATOM 731 O O . ILE A 1 96 ? 26.717 -9.653 -13.331 1.00 93.06 96 ILE A O 1
ATOM 735 N N . GLU A 1 97 ? 27.466 -11.674 -13.963 1.00 89.62 97 GLU A N 1
ATOM 736 C CA . GLU A 1 97 ? 28.811 -11.489 -13.431 1.00 89.62 97 GLU A CA 1
ATOM 737 C C . GLU A 1 97 ? 29.599 -10.560 -14.359 1.00 89.62 97 GLU A C 1
ATOM 739 O O . GLU A 1 97 ? 29.573 -10.706 -15.587 1.00 89.62 97 GLU A O 1
ATOM 744 N N . VAL A 1 98 ? 30.266 -9.569 -13.775 1.00 84.38 98 VAL A N 1
ATOM 745 C CA . VAL A 1 98 ? 31.179 -8.700 -14.513 1.00 84.38 98 VAL A CA 1
ATOM 746 C C . VAL A 1 98 ? 32.540 -9.380 -14.451 1.00 84.38 98 VAL A C 1
ATOM 748 O O . VAL A 1 98 ? 33.155 -9.409 -13.391 1.00 84.38 98 VAL A O 1
ATOM 751 N N . GLY A 1 99 ? 32.976 -9.980 -15.563 1.00 68.62 99 GLY A N 1
ATOM 752 C CA . GLY A 1 99 ? 34.279 -10.647 -15.625 1.00 68.62 99 GLY A CA 1
ATOM 753 C C . GLY A 1 99 ? 35.409 -9.711 -15.186 1.00 68.62 99 GLY A C 1
ATOM 754 O O . GLY A 1 99 ? 35.331 -8.505 -15.442 1.00 68.62 99 GLY A O 1
ATOM 755 N N . GLU A 1 100 ? 36.432 -10.262 -14.519 1.00 59.38 100 GLU A N 1
ATOM 756 C CA . GLU A 1 100 ? 37.608 -9.492 -14.096 1.00 59.38 100 GLU A CA 1
ATOM 757 C C . GLU A 1 100 ? 38.135 -8.663 -15.278 1.00 59.38 100 GLU A C 1
ATOM 759 O O . GLU A 1 100 ? 38.271 -9.203 -16.386 1.00 59.38 100 GLU A O 1
ATOM 764 N N . PRO A 1 101 ? 38.404 -7.356 -15.096 1.00 56.97 101 PRO A N 1
ATOM 765 C CA . PRO A 1 101 ? 38.970 -6.568 -16.172 1.00 56.97 101 PRO A CA 1
ATOM 766 C C . PRO A 1 101 ? 40.282 -7.209 -16.601 1.00 56.97 101 PRO A C 1
ATOM 768 O O . PRO A 1 101 ? 41.134 -7.552 -15.781 1.00 56.97 101 PRO A O 1
ATOM 771 N N . SER A 1 102 ? 40.433 -7.393 -17.910 1.00 56.50 102 SER A N 1
ATOM 772 C CA . SER A 1 102 ? 41.654 -7.964 -18.457 1.00 56.50 102 SER A CA 1
ATOM 773 C C . SER A 1 102 ? 42.862 -7.120 -18.028 1.00 56.50 102 SER A C 1
ATOM 775 O O . SER A 1 102 ? 42.755 -5.902 -17.873 1.00 56.50 102 SER A O 1
ATOM 777 N N . LEU A 1 103 ? 44.044 -7.738 -17.903 1.00 55.59 103 LEU A N 1
ATOM 778 C CA . LEU A 1 103 ? 45.314 -7.033 -17.637 1.00 55.59 103 LEU A CA 1
ATOM 779 C C . LEU A 1 103 ? 45.539 -5.832 -18.583 1.00 55.59 103 LEU A C 1
ATOM 781 O O . LEU A 1 103 ? 46.210 -4.870 -18.220 1.00 55.59 103 LEU A O 1
ATOM 785 N N . TYR A 1 104 ? 44.946 -5.866 -19.779 1.00 57.50 104 TYR A N 1
ATOM 786 C CA . TYR A 1 104 ? 44.972 -4.785 -20.759 1.00 57.50 104 TYR A CA 1
ATOM 787 C C . TYR A 1 104 ? 44.072 -3.590 -20.374 1.00 57.50 104 TYR A C 1
ATOM 789 O O . TYR A 1 104 ? 44.480 -2.435 -20.523 1.00 57.50 104 TYR A O 1
ATOM 797 N N . ASP A 1 105 ? 42.890 -3.842 -19.803 1.00 57.56 105 ASP A N 1
ATOM 798 C CA . ASP A 1 105 ? 41.964 -2.803 -19.329 1.00 57.56 105 ASP A CA 1
ATOM 799 C C . ASP A 1 105 ? 42.503 -2.073 -18.091 1.00 57.56 105 ASP A C 1
ATOM 801 O O . ASP A 1 105 ? 42.348 -0.853 -17.964 1.00 57.56 105 ASP A O 1
ATOM 805 N N . SER A 1 106 ? 43.214 -2.785 -17.210 1.00 56.19 106 SER A N 1
ATOM 806 C CA . SER A 1 106 ? 43.882 -2.189 -16.045 1.00 56.19 106 SER A CA 1
ATOM 807 C C . SER A 1 106 ? 44.988 -1.199 -16.445 1.00 56.19 106 SER A C 1
ATOM 809 O O . SER A 1 106 ? 45.141 -0.156 -15.804 1.00 56.19 106 SER A O 1
ATOM 811 N N . ILE A 1 107 ? 45.720 -1.479 -17.534 1.00 57.31 107 ILE A N 1
ATOM 812 C CA . ILE A 1 107 ? 46.791 -0.614 -18.068 1.00 57.31 107 ILE A CA 1
ATOM 813 C C . ILE A 1 107 ? 46.216 0.634 -18.764 1.00 57.31 107 ILE A C 1
ATOM 815 O O . ILE A 1 107 ? 46.794 1.721 -18.698 1.00 57.31 107 ILE A O 1
ATOM 819 N N . LEU A 1 108 ? 45.047 0.531 -19.401 1.00 57.06 108 LEU A N 1
ATOM 820 C CA . LEU A 1 108 ? 44.360 1.701 -19.964 1.00 57.06 108 LEU A CA 1
ATOM 821 C C . LEU A 1 108 ? 43.741 2.591 -18.872 1.00 57.06 108 LEU A C 1
ATOM 823 O O . LEU A 1 108 ? 43.724 3.819 -19.010 1.00 57.06 108 LEU A O 1
ATOM 827 N N . ALA A 1 109 ? 43.285 2.000 -17.765 1.00 54.81 109 ALA A N 1
ATOM 828 C CA . ALA A 1 109 ? 42.734 2.726 -16.622 1.00 54.81 109 ALA A CA 1
ATOM 829 C C . ALA A 1 109 ? 43.796 3.514 -15.830 1.00 54.81 109 ALA A C 1
ATOM 831 O O . ALA A 1 109 ? 43.486 4.587 -15.301 1.00 54.81 109 ALA A O 1
ATOM 832 N N . SER A 1 110 ? 45.056 3.058 -15.794 1.00 54.38 110 SER A N 1
ATOM 833 C CA . SER A 1 110 ? 46.140 3.763 -15.091 1.00 54.38 110 SER A CA 1
ATOM 834 C C . SER A 1 110 ? 46.526 5.106 -15.724 1.00 54.38 110 SER A C 1
ATOM 836 O O . SER A 1 110 ? 47.097 5.952 -15.041 1.00 54.38 110 SER A O 1
ATOM 838 N N . ASN A 1 111 ? 46.159 5.356 -16.987 1.00 48.62 111 ASN A N 1
ATOM 839 C CA . ASN A 1 111 ? 46.439 6.621 -17.683 1.00 48.62 111 ASN A CA 1
ATOM 840 C C . ASN A 1 111 ? 45.361 7.705 -17.499 1.00 48.62 111 ASN A C 1
ATOM 842 O O . ASN A 1 111 ? 45.498 8.812 -18.022 1.00 48.62 111 ASN A O 1
ATOM 846 N N . ARG A 1 112 ? 44.296 7.441 -16.729 1.00 50.75 112 ARG A N 1
ATOM 847 C CA . ARG A 1 112 ? 43.322 8.465 -16.311 1.00 50.75 112 ARG A CA 1
ATOM 848 C C . ARG A 1 112 ? 43.292 8.575 -14.793 1.00 50.75 112 ARG A C 1
ATOM 850 O O . ARG A 1 112 ? 42.313 8.226 -14.136 1.00 50.75 112 ARG A O 1
ATOM 857 N N . ILE A 1 113 ? 44.376 9.103 -14.229 1.00 50.75 113 ILE A N 1
ATOM 858 C CA . ILE A 1 113 ? 44.436 9.466 -12.812 1.00 50.75 113 ILE A CA 1
ATOM 859 C C . ILE A 1 113 ? 43.505 10.659 -12.577 1.00 50.75 113 ILE A C 1
ATOM 861 O O . ILE A 1 113 ? 43.873 11.812 -12.761 1.00 50.75 113 ILE A O 1
ATOM 865 N N . ASN A 1 114 ? 42.286 10.362 -12.136 1.00 42.03 114 ASN A N 1
ATOM 866 C CA . ASN A 1 114 ? 41.498 11.243 -11.286 1.00 42.03 114 ASN A CA 1
ATOM 867 C C . ASN A 1 114 ? 40.745 10.391 -10.256 1.00 42.03 114 ASN A C 1
ATOM 869 O O . ASN A 1 114 ? 39.692 9.823 -10.530 1.00 42.03 114 ASN A O 1
ATOM 873 N N . LYS A 1 115 ? 41.346 10.299 -9.062 1.00 50.53 115 LYS A N 1
ATOM 874 C CA . LYS A 1 115 ? 40.746 10.027 -7.743 1.00 50.53 115 LYS A CA 1
ATOM 875 C C . LYS A 1 115 ? 39.342 9.385 -7.763 1.00 50.53 115 LYS A C 1
ATOM 877 O O . LYS A 1 115 ? 38.329 10.071 -7.646 1.00 50.53 115 LYS A O 1
ATOM 882 N N . ARG A 1 116 ? 39.281 8.052 -7.779 1.00 47.81 116 ARG A N 1
ATOM 883 C CA . ARG A 1 116 ? 38.234 7.266 -7.097 1.00 47.81 116 ARG A CA 1
ATOM 884 C C . ARG A 1 116 ? 38.658 5.800 -7.059 1.00 47.81 116 ARG A C 1
ATOM 886 O O . ARG A 1 116 ? 38.534 5.101 -8.053 1.00 47.81 116 ARG A O 1
ATOM 893 N N . LYS A 1 117 ? 39.109 5.337 -5.887 1.00 51.41 117 LYS A N 1
ATOM 894 C CA . LYS A 1 117 ? 39.038 3.919 -5.506 1.00 51.41 117 LYS A CA 1
ATOM 895 C C . LYS A 1 117 ? 37.557 3.527 -5.581 1.00 51.41 117 LYS A C 1
ATOM 897 O O . LYS A 1 117 ? 36.794 3.823 -4.666 1.00 51.41 117 LYS A O 1
ATOM 902 N N . GLN A 1 118 ? 37.124 3.004 -6.723 1.00 53.72 118 GLN A N 1
ATOM 903 C CA . GLN A 1 118 ? 35.799 2.429 -6.910 1.00 53.72 118 GLN A CA 1
ATOM 904 C C . GLN A 1 118 ? 36.031 0.925 -6.925 1.00 53.72 118 GLN A C 1
ATOM 906 O O . GLN A 1 118 ? 36.569 0.389 -7.882 1.00 53.72 118 GLN A O 1
ATOM 911 N N . GLN A 1 119 ? 35.744 0.304 -5.788 1.00 55.34 119 GLN A N 1
ATOM 912 C CA . GLN A 1 119 ? 35.772 -1.140 -5.597 1.00 55.34 119 GLN A CA 1
ATOM 913 C C . GLN A 1 119 ? 34.955 -1.800 -6.719 1.00 55.34 119 GLN A C 1
ATOM 915 O O . GLN A 1 119 ? 33.848 -1.335 -7.013 1.00 55.34 119 GLN A O 1
ATOM 920 N N . GLU A 1 120 ? 35.548 -2.793 -7.383 1.00 65.88 120 GLU A N 1
ATOM 921 C CA . GLU A 1 120 ? 35.008 -3.449 -8.575 1.00 65.88 120 GLU A CA 1
ATOM 922 C C . GLU A 1 120 ? 33.638 -4.068 -8.303 1.00 65.88 120 GLU A C 1
ATOM 924 O O . GLU A 1 120 ? 33.425 -4.795 -7.333 1.00 65.88 120 GLU A O 1
ATOM 929 N N . VAL A 1 121 ? 32.687 -3.729 -9.166 1.00 72.25 121 VAL A N 1
ATOM 930 C CA . VAL A 1 121 ? 31.353 -4.321 -9.180 1.00 72.25 121 VAL A CA 1
ATOM 931 C C . VAL A 1 121 ? 31.506 -5.787 -9.582 1.00 72.25 121 VAL A C 1
ATOM 933 O O . VAL A 1 121 ? 31.961 -6.046 -10.688 1.00 72.25 121 VAL A O 1
ATOM 936 N N . GLN A 1 122 ? 31.114 -6.727 -8.718 1.00 84.69 122 GLN A N 1
ATOM 937 C CA . GLN A 1 122 ? 31.174 -8.168 -9.014 1.00 84.69 122 GLN A CA 1
ATOM 938 C C . GLN A 1 122 ? 29.994 -8.606 -9.897 1.00 84.69 122 GLN A C 1
ATOM 940 O O . GLN A 1 122 ? 30.142 -9.432 -10.792 1.00 84.69 122 GLN A O 1
ATOM 945 N N . TYR A 1 123 ? 28.820 -8.006 -9.680 1.00 88.94 123 TYR A N 1
ATOM 946 C CA . TYR A 1 123 ? 27.590 -8.315 -10.408 1.00 88.94 123 TYR A CA 1
ATOM 947 C C . TYR A 1 123 ? 26.907 -7.047 -10.928 1.00 88.94 123 TYR A C 1
ATOM 949 O O . TYR A 1 123 ? 26.780 -6.046 -10.218 1.00 88.94 123 TYR A O 1
ATOM 957 N N . GLU A 1 124 ? 26.403 -7.076 -12.156 1.00 92.75 124 GLU A N 1
ATOM 958 C CA . GLU A 1 124 ? 25.633 -5.981 -12.750 1.00 92.75 124 GLU A CA 1
ATOM 959 C C . GLU A 1 124 ? 24.248 -6.459 -13.190 1.00 92.75 124 GLU A C 1
ATOM 961 O O . GLU A 1 124 ? 24.080 -7.587 -13.638 1.00 92.75 124 GLU A O 1
ATOM 966 N N . GLY A 1 125 ? 23.235 -5.600 -13.077 1.00 93.19 125 GLY A N 1
ATOM 967 C CA . GLY A 1 125 ? 21.909 -5.875 -13.623 1.00 93.19 125 GLY A CA 1
ATOM 968 C C . GLY A 1 125 ? 21.958 -6.126 -15.135 1.00 93.19 125 GLY A C 1
ATOM 969 O O . GLY A 1 125 ? 22.449 -5.285 -15.891 1.00 93.19 125 GLY A O 1
ATOM 970 N N . ASP A 1 126 ? 21.411 -7.258 -15.578 1.00 93.69 126 ASP A N 1
ATOM 971 C CA . ASP A 1 126 ? 21.434 -7.679 -16.980 1.00 93.69 126 ASP A CA 1
ATOM 972 C C . ASP A 1 126 ? 20.753 -6.626 -17.883 1.00 93.69 126 ASP A C 1
ATOM 974 O O . ASP A 1 126 ? 19.551 -6.372 -17.736 1.00 93.69 126 ASP A O 1
ATOM 978 N N . PRO A 1 127 ? 21.472 -6.014 -18.845 1.00 90.06 127 PRO A N 1
ATOM 979 C CA . PRO A 1 127 ? 20.936 -4.957 -19.702 1.00 90.06 127 PRO A CA 1
ATOM 980 C C . PRO A 1 127 ? 19.826 -5.423 -20.657 1.00 90.06 127 PRO A C 1
ATOM 982 O O . PRO A 1 127 ? 19.130 -4.578 -21.234 1.00 90.06 127 PRO A O 1
ATOM 985 N N . ARG A 1 128 ? 19.634 -6.738 -20.841 1.00 91.12 128 ARG A N 1
ATOM 986 C CA . ARG A 1 128 ? 18.506 -7.294 -21.609 1.00 91.12 128 ARG A CA 1
ATOM 987 C C . ARG A 1 128 ? 17.175 -7.019 -20.911 1.00 91.12 128 ARG A C 1
ATOM 989 O O . ARG A 1 128 ? 16.177 -6.733 -21.578 1.00 91.12 128 ARG A O 1
ATOM 996 N N . PHE A 1 129 ? 17.183 -7.011 -19.581 1.00 93.38 129 PHE A N 1
ATOM 997 C CA . PHE A 1 129 ? 16.043 -6.633 -18.757 1.00 93.38 129 PHE A CA 1
ATOM 998 C C . PHE A 1 129 ? 16.143 -5.146 -18.429 1.00 93.38 129 PHE A C 1
ATOM 1000 O O . PHE A 1 129 ? 17.146 -4.676 -17.903 1.00 93.38 129 PHE A O 1
ATOM 1007 N N . ALA A 1 130 ? 15.110 -4.379 -18.759 1.00 91.81 130 ALA A N 1
ATOM 1008 C CA . ALA A 1 130 ? 15.072 -2.954 -18.462 1.00 91.81 130 ALA A CA 1
ATOM 1009 C C . ALA A 1 130 ? 13.670 -2.586 -17.999 1.00 91.81 130 ALA A C 1
ATOM 1011 O O . ALA A 1 130 ? 12.733 -2.610 -18.798 1.00 91.81 130 ALA A O 1
ATOM 1012 N N . LEU A 1 131 ? 13.541 -2.235 -16.723 1.00 94.62 131 LEU A N 1
ATOM 1013 C CA . LEU A 1 131 ? 12.265 -1.872 -16.125 1.00 94.62 131 LEU A CA 1
ATOM 1014 C C . LEU A 1 131 ? 12.144 -0.348 -16.020 1.00 94.62 131 LEU A C 1
ATOM 1016 O O . LEU A 1 131 ? 12.966 0.276 -15.339 1.00 94.62 131 LEU A O 1
ATOM 1020 N N . PRO A 1 132 ? 11.144 0.282 -16.662 1.00 93.31 132 PRO A N 1
ATOM 1021 C CA . PRO A 1 132 ? 10.858 1.692 -16.456 1.00 93.31 132 PRO A CA 1
ATOM 1022 C C . PRO A 1 132 ? 10.539 1.989 -14.994 1.00 93.31 132 PRO A C 1
ATOM 1024 O O . PRO A 1 132 ? 9.658 1.379 -14.393 1.00 93.31 132 PRO A O 1
ATOM 1027 N N . LEU A 1 133 ? 11.195 3.007 -14.442 1.00 91.44 133 LEU A N 1
ATOM 1028 C CA . LEU A 1 133 ? 10.903 3.508 -13.100 1.00 91.44 133 LEU A CA 1
ATOM 1029 C C . LEU A 1 133 ? 9.452 4.005 -12.983 1.00 91.44 133 LEU A C 1
ATOM 1031 O O . LEU A 1 133 ? 8.884 4.013 -11.895 1.00 91.44 133 LEU A O 1
ATOM 1035 N N . MET A 1 134 ? 8.854 4.408 -14.111 1.00 89.56 134 MET A N 1
ATOM 1036 C CA . MET A 1 134 ? 7.440 4.764 -14.192 1.00 89.56 134 MET A CA 1
ATOM 1037 C C . MET A 1 134 ? 6.534 3.573 -13.868 1.00 89.56 134 MET A C 1
ATOM 1039 O O . MET A 1 134 ? 5.629 3.737 -13.068 1.00 89.56 134 MET A O 1
ATOM 1043 N N . TYR A 1 135 ? 6.817 2.376 -14.392 1.00 93.88 135 TYR A N 1
ATOM 1044 C CA . TYR A 1 135 ? 6.000 1.191 -14.107 1.00 93.88 135 TYR A CA 1
ATOM 1045 C C . TYR A 1 135 ? 5.996 0.841 -12.619 1.00 93.88 135 TYR A C 1
ATOM 1047 O O . TYR A 1 135 ? 4.947 0.526 -12.077 1.00 93.88 135 TYR A O 1
ATOM 1055 N N . ILE A 1 136 ? 7.139 0.957 -11.935 1.00 93.19 136 ILE A N 1
ATOM 1056 C CA . ILE A 1 136 ? 7.208 0.711 -10.485 1.00 93.19 136 ILE A CA 1
ATOM 1057 C C . ILE A 1 136 ? 6.357 1.732 -9.716 1.00 93.19 136 ILE A C 1
ATOM 1059 O O . ILE A 1 136 ? 5.688 1.386 -8.747 1.00 93.19 136 ILE A O 1
ATOM 1063 N N . ALA A 1 137 ? 6.376 2.994 -10.146 1.00 90.50 137 ALA A N 1
ATOM 1064 C CA . ALA A 1 137 ? 5.573 4.035 -9.520 1.00 90.50 137 ALA A CA 1
ATOM 1065 C C . ALA A 1 137 ? 4.073 3.852 -9.783 1.00 90.50 137 ALA A C 1
ATOM 1067 O O . ALA A 1 137 ? 3.296 3.967 -8.844 1.00 90.50 137 ALA A O 1
ATOM 1068 N N . ASN A 1 138 ? 3.693 3.522 -11.018 1.00 92.38 138 ASN A N 1
ATOM 1069 C CA . ASN A 1 138 ? 2.316 3.212 -11.394 1.00 92.38 138 ASN A CA 1
ATOM 1070 C C . ASN A 1 138 ? 1.788 2.025 -10.588 1.00 92.38 138 ASN A C 1
ATOM 1072 O O . ASN A 1 138 ? 0.725 2.128 -9.997 1.00 92.38 138 ASN A O 1
ATOM 1076 N N . LEU A 1 139 ? 2.582 0.951 -10.482 1.00 94.62 139 LEU A N 1
ATOM 1077 C CA . LEU A 1 139 ? 2.245 -0.219 -9.674 1.00 94.62 139 LEU A CA 1
ATOM 1078 C C . LEU A 1 139 ? 1.923 0.175 -8.233 1.00 94.62 139 LEU A C 1
ATOM 1080 O O . LEU A 1 139 ? 0.898 -0.221 -7.685 1.00 94.62 139 LEU A O 1
ATOM 1084 N N . TYR A 1 140 ? 2.806 0.966 -7.622 1.00 92.31 140 TYR A N 1
ATOM 1085 C CA . TYR A 1 140 ? 2.605 1.454 -6.265 1.00 92.31 140 TYR A CA 1
ATOM 1086 C C . TYR A 1 140 ? 1.344 2.322 -6.153 1.00 92.31 140 TYR A C 1
ATOM 1088 O O . TYR A 1 140 ? 0.559 2.141 -5.230 1.00 92.31 140 TYR A O 1
ATOM 1096 N N . GLU A 1 141 ? 1.136 3.240 -7.096 1.00 89.75 141 GLU A N 1
ATOM 1097 C CA . GLU A 1 141 ? -0.014 4.146 -7.128 1.00 89.75 141 GLU A CA 1
ATOM 1098 C C . GLU A 1 141 ? -1.341 3.395 -7.290 1.00 89.75 141 GLU A C 1
ATOM 1100 O O . GLU A 1 141 ? -2.272 3.650 -6.530 1.00 89.75 141 GLU A O 1
ATOM 1105 N N . SER A 1 142 ? -1.412 2.424 -8.203 1.00 92.38 142 SER A N 1
ATOM 1106 C CA . SER A 1 142 ? -2.582 1.564 -8.399 1.00 92.38 142 SER A CA 1
ATOM 1107 C C . SER A 1 142 ? -2.895 0.744 -7.151 1.00 92.38 142 SER A C 1
ATOM 1109 O O . SER A 1 142 ? -4.027 0.756 -6.679 1.00 92.38 142 SER A O 1
ATOM 1111 N N . LEU A 1 143 ? -1.888 0.105 -6.551 1.00 93.06 143 LEU A N 1
ATOM 1112 C CA . LEU A 1 143 ? -2.073 -0.668 -5.323 1.00 93.06 143 LEU A CA 1
ATOM 1113 C C . LEU A 1 143 ? -2.518 0.205 -4.141 1.00 93.06 143 LEU A C 1
ATOM 1115 O O . LEU A 1 143 ? -3.392 -0.188 -3.376 1.00 93.06 143 LEU A O 1
ATOM 1119 N N . VAL A 1 144 ? -1.955 1.405 -3.993 1.00 89.94 144 VAL A N 1
ATOM 1120 C CA . VAL A 1 144 ? -2.407 2.385 -2.993 1.00 89.94 144 VAL A CA 1
ATOM 1121 C C . VAL A 1 144 ? -3.840 2.838 -3.273 1.00 89.94 144 VAL A C 1
ATOM 1123 O O . VAL A 1 144 ? -4.613 3.008 -2.331 1.00 89.94 144 VAL A O 1
ATOM 1126 N N . SER A 1 145 ? -4.197 3.038 -4.543 1.00 88.75 145 SER A N 1
ATOM 1127 C CA . SER A 1 145 ? -5.548 3.424 -4.953 1.00 88.75 145 SER A CA 1
ATOM 1128 C C . SER A 1 145 ? -6.575 2.368 -4.549 1.00 88.75 145 SER A C 1
ATOM 1130 O O . SER A 1 145 ? -7.578 2.729 -3.938 1.00 88.75 145 SER A O 1
ATOM 1132 N N . ASP A 1 146 ? -6.283 1.083 -4.775 1.00 89.69 146 ASP A N 1
ATOM 1133 C CA . ASP A 1 146 ? -7.139 -0.031 -4.351 1.00 89.69 146 ASP A CA 1
ATOM 1134 C C . ASP A 1 146 ? -7.386 -0.002 -2.840 1.00 89.69 146 ASP A C 1
ATOM 1136 O O . ASP A 1 146 ? -8.532 -0.045 -2.381 1.00 89.69 146 ASP A O 1
ATOM 1140 N N . VAL A 1 147 ? -6.314 0.142 -2.052 1.00 87.31 147 VAL A N 1
ATOM 1141 C CA . VAL A 1 147 ? -6.439 0.205 -0.593 1.00 87.31 147 VAL A CA 1
ATOM 1142 C C . VAL A 1 147 ? -7.249 1.428 -0.170 1.00 87.31 147 VAL A C 1
ATOM 1144 O O . VAL A 1 147 ? -8.150 1.314 0.655 1.00 87.31 147 VAL A O 1
ATOM 1147 N N . ASN A 1 148 ? -6.971 2.600 -0.737 1.00 85.06 148 ASN A N 1
ATOM 1148 C CA . ASN A 1 148 ? -7.680 3.826 -0.385 1.00 85.06 148 ASN A CA 1
ATOM 1149 C C . ASN A 1 148 ? -9.157 3.772 -0.774 1.00 85.06 148 ASN A C 1
ATOM 1151 O O . ASN A 1 148 ? -9.994 4.232 -0.005 1.00 85.06 148 ASN A O 1
ATOM 1155 N N . ALA A 1 149 ? -9.491 3.213 -1.938 1.00 83.94 149 ALA A N 1
ATOM 1156 C CA . ALA A 1 149 ? -10.872 3.028 -2.368 1.00 83.94 149 ALA A CA 1
ATOM 1157 C C . ALA A 1 149 ? -11.621 2.115 -1.391 1.00 83.94 149 ALA A C 1
ATOM 1159 O O . ALA A 1 149 ? -12.730 2.441 -0.958 1.00 83.94 149 ALA A O 1
ATOM 1160 N N . ARG A 1 150 ? -10.975 1.024 -0.971 1.00 80.00 150 ARG A N 1
ATOM 1161 C CA . ARG A 1 150 ? -11.512 0.113 0.038 1.00 80.00 150 ARG A CA 1
ATOM 1162 C C . ARG A 1 150 ? -11.692 0.809 1.388 1.00 80.00 150 ARG A C 1
ATOM 1164 O O . ARG A 1 150 ? -12.784 0.766 1.943 1.00 80.00 150 ARG A O 1
ATOM 1171 N N . LEU A 1 151 ? -10.683 1.518 1.887 1.00 75.56 151 LEU A N 1
ATOM 1172 C CA . LEU A 1 151 ? -10.775 2.265 3.147 1.00 75.56 151 LEU A CA 1
ATOM 1173 C C . LEU A 1 151 ? -11.837 3.379 3.094 1.00 75.56 151 LEU A C 1
ATOM 1175 O O . LEU A 1 151 ? -12.577 3.570 4.058 1.00 75.56 151 LEU A O 1
ATOM 1179 N N . ALA A 1 152 ? -11.967 4.083 1.968 1.00 73.88 152 ALA A N 1
ATOM 1180 C CA . ALA A 1 152 ? -12.973 5.128 1.783 1.00 73.88 152 ALA A CA 1
ATOM 1181 C C . ALA A 1 152 ? -14.399 4.558 1.763 1.00 73.88 152 ALA A C 1
ATOM 1183 O O . ALA A 1 152 ? -15.302 5.175 2.324 1.00 73.88 152 ALA A O 1
ATOM 1184 N N . SER A 1 153 ? -14.597 3.372 1.170 1.00 68.62 153 SER A N 1
ATOM 1185 C CA . SER A 1 153 ? -15.898 2.686 1.184 1.00 68.62 153 SER A CA 1
ATOM 1186 C C . SER A 1 153 ? -16.361 2.300 2.592 1.00 68.62 153 SER A C 1
ATOM 1188 O O . SER A 1 153 ? -17.558 2.194 2.826 1.00 68.62 153 SER A O 1
ATOM 1190 N N . LEU A 1 154 ? -15.418 2.142 3.526 1.00 62.34 154 LEU A N 1
ATOM 1191 C CA . LEU A 1 154 ? -15.680 1.725 4.903 1.00 62.34 154 LEU A CA 1
ATOM 1192 C C . LEU A 1 154 ? -15.855 2.902 5.870 1.00 62.34 154 LEU A C 1
ATOM 1194 O O . LEU A 1 154 ? -16.530 2.771 6.879 1.00 62.34 154 LEU A O 1
ATOM 1198 N N . THR A 1 155 ? -15.224 4.045 5.592 1.00 56.56 155 THR A N 1
ATOM 1199 C CA . THR A 1 155 ? -15.098 5.145 6.569 1.00 56.56 155 THR A CA 1
ATOM 1200 C C . THR A 1 155 ? -15.814 6.428 6.157 1.00 56.56 155 THR A C 1
ATOM 1202 O O . THR A 1 155 ? -15.859 7.380 6.934 1.00 56.56 155 THR A O 1
ATOM 1205 N N . GLY A 1 156 ? -16.326 6.505 4.922 1.00 54.12 156 GLY A N 1
ATOM 1206 C CA . GLY A 1 156 ? -16.998 7.691 4.375 1.00 54.12 156 GLY A CA 1
ATOM 1207 C C . GLY A 1 156 ? -16.095 8.923 4.183 1.00 54.12 156 GLY A C 1
ATOM 1208 O O . GLY A 1 156 ? -16.508 9.887 3.542 1.00 54.12 156 GLY A O 1
ATOM 1209 N N . SER A 1 157 ? -14.855 8.903 4.686 1.00 53.28 157 SER A N 1
ATOM 1210 C CA . SER A 1 157 ? -13.885 9.995 4.591 1.00 53.28 157 SER A CA 1
ATOM 1211 C C . SER A 1 157 ? -12.805 9.685 3.552 1.00 53.28 157 SER A C 1
ATOM 1213 O O . SER A 1 157 ? -12.156 8.643 3.588 1.00 53.28 157 SER A O 1
ATOM 1215 N N . ARG A 1 158 ? -12.595 10.615 2.611 1.00 54.03 158 ARG A N 1
ATOM 1216 C CA . ARG A 1 158 ? -11.634 10.491 1.496 1.00 54.03 158 ARG A CA 1
ATOM 1217 C C . ARG A 1 158 ? -10.247 11.075 1.779 1.00 54.03 158 ARG A C 1
ATOM 1219 O O . ARG A 1 158 ? -9.396 11.066 0.895 1.00 54.03 158 ARG A O 1
ATOM 1226 N N . GLU A 1 159 ? -10.001 11.617 2.968 1.00 56.75 159 GLU A N 1
ATOM 1227 C CA . GLU A 1 159 ? -8.850 12.509 3.170 1.00 56.75 159 GLU A CA 1
ATOM 1228 C C . GLU A 1 159 ? -7.530 11.800 3.505 1.00 56.75 159 GLU A C 1
ATOM 1230 O O . GLU A 1 159 ? -6.483 12.449 3.522 1.00 56.75 159 GLU A O 1
ATOM 1235 N N . LYS A 1 160 ? -7.529 10.486 3.786 1.00 62.88 160 LYS A N 1
ATOM 1236 C CA . LYS A 1 160 ? -6.351 9.807 4.362 1.00 62.88 160 LYS A CA 1
ATOM 1237 C C . LYS A 1 160 ? -5.965 8.555 3.588 1.00 62.88 160 LYS A C 1
ATOM 1239 O O . LYS A 1 160 ? -6.783 7.682 3.337 1.00 62.88 160 LYS A O 1
ATOM 1244 N N . THR A 1 161 ? -4.690 8.506 3.199 1.00 69.50 161 THR A N 1
ATOM 1245 C CA . THR A 1 161 ? -4.122 7.508 2.285 1.00 69.50 161 THR A CA 1
ATOM 1246 C C . THR A 1 161 ? -3.161 6.569 3.009 1.00 69.50 161 THR A C 1
ATOM 1248 O O . THR A 1 161 ? -2.324 7.024 3.798 1.00 69.50 161 THR A O 1
ATOM 1251 N N . ILE A 1 162 ? -3.227 5.267 2.711 1.00 74.62 162 ILE A N 1
ATOM 1252 C CA . ILE A 1 162 ? -2.187 4.316 3.136 1.00 74.62 162 ILE A CA 1
ATOM 1253 C C . ILE A 1 162 ? -0.902 4.472 2.328 1.00 74.62 162 ILE A C 1
ATOM 1255 O O . ILE A 1 162 ? 0.147 3.973 2.716 1.00 74.62 162 ILE A O 1
ATOM 1259 N N . GLY A 1 163 ? -0.970 5.145 1.182 1.00 62.75 163 GLY A N 1
ATOM 1260 C CA . GLY A 1 163 ? 0.206 5.458 0.400 1.00 62.75 163 GLY A CA 1
ATOM 1261 C C . GLY A 1 163 ? 1.086 6.457 1.128 1.00 62.75 163 GLY A C 1
ATOM 1262 O O . GLY A 1 163 ? 0.611 7.371 1.804 1.00 62.75 163 GLY A O 1
ATOM 1263 N N . VAL A 1 164 ? 2.391 6.324 0.933 1.00 63.44 164 VAL A N 1
ATOM 1264 C CA . VAL A 1 164 ? 3.298 7.454 1.104 1.00 63.44 164 VAL A CA 1
ATOM 1265 C C . VAL A 1 164 ? 2.836 8.516 0.103 1.00 63.44 164 VAL A C 1
ATOM 1267 O O . VAL A 1 164 ? 2.578 8.178 -1.054 1.00 63.44 164 VAL A O 1
ATOM 1270 N N . ALA A 1 165 ? 2.675 9.774 0.532 1.00 57.31 165 ALA A N 1
ATOM 1271 C CA . ALA A 1 165 ? 2.254 10.849 -0.370 1.00 57.31 165 ALA A CA 1
ATOM 1272 C C . ALA A 1 165 ? 3.096 10.803 -1.656 1.00 57.31 165 ALA A C 1
ATOM 1274 O O . ALA A 1 165 ? 4.304 10.585 -1.581 1.00 57.31 165 ALA A O 1
ATOM 1275 N N . LEU A 1 166 ? 2.495 10.983 -2.837 1.00 50.19 166 LEU A N 1
ATOM 1276 C CA . LEU A 1 166 ? 3.230 10.852 -4.104 1.00 50.19 166 LEU A CA 1
ATOM 1277 C C . LEU A 1 166 ? 4.378 11.881 -4.200 1.00 50.19 166 LEU A C 1
ATOM 1279 O O . LEU A 1 166 ? 5.442 11.582 -4.742 1.00 50.19 166 LEU A O 1
ATOM 1283 N N . GLU A 1 167 ? 4.209 13.056 -3.579 1.00 48.22 167 GLU A N 1
ATOM 1284 C CA . GLU A 1 167 ? 5.273 14.059 -3.388 1.00 48.22 167 GLU A CA 1
ATOM 1285 C C . GLU A 1 167 ? 6.394 13.579 -2.443 1.00 48.22 167 GLU A C 1
ATOM 1287 O O . GLU A 1 167 ? 7.542 14.008 -2.549 1.00 48.22 167 GLU A O 1
ATOM 1292 N N . ALA A 1 168 ? 6.081 12.620 -1.570 1.00 44.47 168 ALA A N 1
ATOM 1293 C CA . ALA A 1 168 ? 6.973 11.905 -0.662 1.00 44.47 168 ALA A CA 1
ATOM 1294 C C . ALA A 1 168 ? 7.376 10.501 -1.170 1.00 44.47 168 ALA A C 1
ATOM 1296 O O . ALA A 1 168 ? 8.035 9.755 -0.439 1.00 44.47 168 ALA A O 1
ATOM 1297 N N . ALA A 1 169 ? 7.108 10.149 -2.441 1.00 56.22 169 ALA A N 1
ATOM 1298 C CA . ALA A 1 169 ? 7.589 8.914 -3.087 1.00 56.22 169 ALA A CA 1
ATOM 1299 C C . ALA A 1 169 ? 9.130 8.772 -3.078 1.00 56.22 169 ALA A C 1
ATOM 1301 O O . ALA A 1 169 ? 9.684 7.757 -3.505 1.00 56.22 169 ALA A O 1
ATOM 1302 N N . GLY A 1 170 ? 9.843 9.758 -2.525 1.00 67.06 170 GLY A N 1
ATOM 1303 C CA . GLY A 1 170 ? 11.188 9.594 -1.989 1.00 67.06 170 GLY A CA 1
ATOM 1304 C C . GLY A 1 170 ? 11.353 8.338 -1.125 1.00 67.06 170 GLY A C 1
ATOM 1305 O O . GLY A 1 170 ? 12.404 7.718 -1.223 1.00 67.06 170 GLY A O 1
ATOM 1306 N N . GLY A 1 171 ? 10.335 7.896 -0.372 1.00 79.25 171 GLY A N 1
ATOM 1307 C CA . GLY A 1 171 ? 10.362 6.623 0.365 1.00 79.25 171 GLY A CA 1
ATOM 1308 C C . GLY A 1 171 ? 10.527 5.401 -0.549 1.00 79.25 171 GLY A C 1
ATOM 1309 O O . GLY A 1 171 ? 11.477 4.635 -0.384 1.00 79.25 171 GLY A O 1
ATOM 1310 N N . LEU A 1 172 ? 9.671 5.278 -1.573 1.00 85.69 172 LEU A N 1
ATOM 1311 C CA . LEU A 1 172 ? 9.754 4.233 -2.604 1.00 85.69 172 LEU A CA 1
ATOM 1312 C C . LEU A 1 172 ? 11.119 4.248 -3.297 1.00 85.69 172 LEU A C 1
ATOM 1314 O O . LEU A 1 172 ? 11.805 3.228 -3.354 1.00 85.69 172 LEU A O 1
ATOM 1318 N N . TYR A 1 173 ? 11.565 5.411 -3.772 1.00 86.75 173 TYR A N 1
ATOM 1319 C CA . TYR A 1 173 ? 12.854 5.514 -4.459 1.00 86.75 173 TYR A CA 1
ATOM 1320 C C . TYR A 1 173 ? 14.057 5.290 -3.539 1.00 86.75 173 TYR A C 1
ATOM 1322 O O . TYR A 1 173 ? 15.081 4.771 -3.998 1.00 86.75 173 TYR A O 1
ATOM 1330 N N . ARG A 1 174 ? 13.961 5.658 -2.257 1.00 87.69 174 ARG A N 1
ATOM 1331 C CA . ARG A 1 174 ? 14.990 5.393 -1.247 1.00 87.69 174 ARG A CA 1
ATOM 1332 C C . ARG A 1 174 ? 15.105 3.896 -0.995 1.00 87.69 174 ARG A C 1
ATOM 1334 O O . ARG A 1 174 ? 16.215 3.388 -1.124 1.00 87.69 174 ARG A O 1
ATOM 1341 N N . LYS A 1 175 ? 13.992 3.193 -0.752 1.00 88.44 175 LYS A N 1
ATOM 1342 C CA . LYS A 1 175 ? 13.997 1.730 -0.583 1.00 88.44 175 LYS A CA 1
ATOM 1343 C C . LYS A 1 175 ? 14.482 1.008 -1.840 1.00 88.44 175 LYS A C 1
ATOM 1345 O O . LYS A 1 175 ? 15.358 0.158 -1.744 1.00 88.44 175 LYS A O 1
ATOM 1350 N N . LEU A 1 176 ? 14.039 1.423 -3.031 1.00 90.81 176 LEU A N 1
ATOM 1351 C CA . LEU A 1 176 ? 14.563 0.887 -4.296 1.00 90.81 176 LEU A CA 1
ATOM 1352 C C . LEU A 1 176 ? 16.076 1.088 -4.430 1.00 90.81 176 LEU A C 1
ATOM 1354 O O . LEU A 1 176 ? 16.766 0.206 -4.917 1.00 90.81 176 LEU A O 1
ATOM 1358 N N . THR A 1 177 ? 16.606 2.240 -4.013 1.00 90.94 177 THR A N 1
ATOM 1359 C CA . THR A 1 177 ? 18.055 2.508 -4.069 1.00 90.94 177 THR A CA 1
ATOM 1360 C C . THR A 1 177 ? 18.830 1.716 -3.016 1.00 90.94 177 THR A C 1
ATOM 1362 O O . THR A 1 177 ? 19.984 1.381 -3.257 1.00 90.94 177 THR A O 1
ATOM 1365 N N . GLN A 1 178 ? 18.221 1.430 -1.864 1.00 91.38 178 GLN A N 1
ATOM 1366 C CA . GLN A 1 178 ? 18.809 0.583 -0.826 1.00 91.38 178 GLN A CA 1
ATOM 1367 C C . GLN A 1 178 ? 18.864 -0.878 -1.276 1.00 91.38 178 GLN A C 1
ATOM 1369 O O . GLN A 1 178 ? 19.912 -1.503 -1.156 1.00 91.38 178 GLN A O 1
ATOM 1374 N N . LYS A 1 179 ? 17.767 -1.397 -1.841 1.00 91.94 179 LYS A N 1
ATOM 1375 C CA . LYS A 1 179 ? 17.689 -2.784 -2.304 1.00 91.94 179 LYS A CA 1
ATOM 1376 C C . LYS A 1 179 ? 18.455 -3.034 -3.603 1.00 91.94 179 LYS A C 1
ATOM 1378 O O . LYS A 1 179 ? 19.125 -4.050 -3.738 1.00 91.94 179 LYS A O 1
ATOM 1383 N N . PHE A 1 180 ? 18.372 -2.099 -4.546 1.00 93.00 180 PHE A N 1
ATOM 1384 C CA . PHE A 1 180 ? 19.028 -2.171 -5.851 1.00 93.00 180 PHE A CA 1
ATOM 1385 C C . PHE A 1 180 ? 20.040 -1.021 -5.970 1.00 93.00 180 PHE A C 1
ATOM 1387 O O . PHE A 1 180 ? 19.752 0.029 -6.570 1.00 93.00 180 PHE A O 1
ATOM 1394 N N . PRO A 1 181 ? 21.223 -1.167 -5.345 1.00 89.88 181 PRO A N 1
ATOM 1395 C CA . PRO A 1 181 ? 22.196 -0.093 -5.257 1.00 89.88 181 PRO A CA 1
ATOM 1396 C C . PRO A 1 181 ? 22.824 0.223 -6.616 1.00 89.88 181 PRO A C 1
ATOM 1398 O O . PRO A 1 181 ? 22.961 -0.617 -7.503 1.00 89.88 181 PRO A O 1
ATOM 1401 N N . LYS A 1 182 ? 23.239 1.482 -6.787 1.00 86.62 182 LYS A N 1
ATOM 1402 C CA . LYS A 1 182 ? 23.915 1.945 -8.013 1.00 86.62 182 LYS A CA 1
ATOM 1403 C C . LYS A 1 182 ? 25.398 1.558 -8.069 1.00 86.62 182 LYS A C 1
ATOM 1405 O O . LYS A 1 182 ? 26.007 1.712 -9.122 1.00 86.62 182 LYS A O 1
ATOM 1410 N N . LYS A 1 183 ? 25.994 1.189 -6.932 1.00 83.38 183 LYS A N 1
ATOM 1411 C CA . LYS A 1 183 ? 27.422 0.892 -6.742 1.00 83.38 183 LYS A CA 1
ATOM 1412 C C . LYS A 1 183 ? 27.586 -0.097 -5.590 1.00 83.38 183 LYS A C 1
ATOM 1414 O O . LYS A 1 183 ? 26.738 -0.121 -4.703 1.00 83.38 183 LYS A O 1
ATOM 1419 N N . GLY A 1 184 ? 28.708 -0.807 -5.573 1.00 83.75 184 GLY A N 1
ATOM 1420 C CA . GLY A 1 184 ? 29.022 -1.852 -4.598 1.00 83.75 184 GLY A CA 1
ATOM 1421 C C . GLY A 1 184 ? 29.221 -3.189 -5.305 1.00 83.75 184 GLY A C 1
ATOM 1422 O O . GLY A 1 184 ? 29.369 -3.215 -6.524 1.00 83.75 184 GLY A O 1
ATOM 1423 N N . ASN A 1 185 ? 29.183 -4.287 -4.552 1.00 83.81 185 ASN A N 1
ATOM 1424 C CA . ASN A 1 185 ? 29.420 -5.633 -5.089 1.00 83.81 185 ASN A CA 1
ATOM 1425 C C . ASN A 1 185 ? 28.357 -6.062 -6.116 1.00 83.81 185 ASN A C 1
ATOM 1427 O O . ASN A 1 185 ? 28.636 -6.880 -6.981 1.00 83.81 185 ASN A O 1
ATOM 1431 N N . CYS A 1 186 ? 27.159 -5.477 -6.059 1.00 87.62 186 CYS A N 1
ATOM 1432 C CA . CYS A 1 186 ? 26.131 -5.601 -7.083 1.00 87.62 186 CYS A CA 1
ATOM 1433 C C . CYS A 1 186 ? 25.674 -4.198 -7.504 1.00 87.62 186 CYS A C 1
ATOM 1435 O O . CYS A 1 186 ? 25.498 -3.332 -6.643 1.00 87.62 186 CYS A O 1
ATOM 1437 N N . SER A 1 187 ? 25.478 -3.946 -8.802 1.00 91.88 187 SER A N 1
ATOM 1438 C CA . SER A 1 187 ? 25.025 -2.638 -9.292 1.00 91.88 187 SER A CA 1
ATOM 1439 C C . SER A 1 187 ? 23.883 -2.722 -10.304 1.00 91.88 187 SER A C 1
ATOM 1441 O O . SER A 1 187 ? 23.920 -3.497 -11.254 1.00 91.88 187 SER A O 1
ATOM 1443 N N . PHE A 1 188 ? 22.874 -1.869 -10.130 1.00 92.56 188 PHE A N 1
ATOM 1444 C CA . PHE A 1 188 ? 21.734 -1.749 -11.040 1.00 92.56 188 PHE A CA 1
ATOM 1445 C C . PHE A 1 188 ? 21.772 -0.385 -11.732 1.00 92.56 188 PHE A C 1
ATOM 1447 O O . PHE A 1 188 ? 21.378 0.649 -11.171 1.00 92.56 188 PHE A O 1
ATOM 1454 N N . ARG A 1 189 ? 22.308 -0.355 -12.960 1.00 90.06 189 ARG A N 1
ATOM 1455 C CA . ARG A 1 189 ? 22.498 0.895 -13.707 1.00 90.06 189 ARG A CA 1
ATOM 1456 C C . ARG A 1 189 ? 21.161 1.479 -14.150 1.00 90.06 189 ARG A C 1
ATOM 1458 O O . ARG A 1 189 ? 20.300 0.794 -14.698 1.00 90.06 189 ARG A O 1
ATOM 1465 N N . ARG A 1 190 ? 21.017 2.789 -13.943 1.00 92.12 190 ARG A N 1
ATOM 1466 C CA . ARG A 1 190 ? 19.889 3.572 -14.453 1.00 92.12 190 ARG A CA 1
ATOM 1467 C C . ARG A 1 190 ? 20.264 4.168 -15.800 1.00 92.12 190 ARG A C 1
ATOM 1469 O O . ARG A 1 190 ? 21.320 4.790 -15.908 1.00 92.12 190 ARG A O 1
ATOM 1476 N N . ARG A 1 191 ? 19.397 4.021 -16.795 1.00 88.00 191 ARG A N 1
ATOM 1477 C CA . ARG A 1 191 ? 19.583 4.584 -18.135 1.00 88.00 191 ARG A CA 1
ATOM 1478 C C . ARG A 1 191 ? 18.401 5.472 -18.484 1.00 88.00 191 ARG A C 1
ATOM 1480 O O . ARG A 1 191 ? 17.256 5.088 -18.274 1.00 88.00 191 ARG A O 1
ATOM 1487 N N . GLU A 1 192 ? 18.674 6.654 -19.017 1.00 86.06 192 GLU A N 1
ATOM 1488 C CA . GLU A 1 192 ? 17.636 7.486 -19.618 1.00 86.06 192 GLU A CA 1
ATOM 1489 C C . GLU A 1 192 ? 17.369 6.993 -21.044 1.00 86.06 192 GLU A C 1
ATOM 1491 O O . GLU A 1 192 ? 18.297 6.826 -21.842 1.00 86.06 192 GLU A O 1
ATOM 1496 N N . LEU A 1 193 ? 16.104 6.732 -21.359 1.00 80.88 193 LEU A N 1
ATOM 1497 C CA . LEU A 1 193 ? 15.644 6.499 -22.722 1.00 80.88 193 LEU A CA 1
ATOM 1498 C C . LEU A 1 193 ? 14.998 7.788 -23.217 1.00 80.88 193 LEU A C 1
ATOM 1500 O O . LEU A 1 193 ? 14.084 8.291 -22.575 1.00 80.88 193 LEU A O 1
ATOM 1504 N N . ALA A 1 194 ? 15.514 8.332 -24.321 1.00 71.06 194 ALA A N 1
ATOM 1505 C CA . ALA A 1 194 ? 15.137 9.654 -24.833 1.00 71.06 194 ALA A CA 1
ATOM 1506 C C . ALA A 1 194 ? 14.664 9.648 -26.301 1.00 71.06 194 ALA A C 1
ATOM 1508 O O . ALA A 1 194 ? 14.303 10.696 -26.842 1.00 71.06 194 ALA A O 1
ATOM 1509 N N . THR A 1 195 ? 14.688 8.494 -26.977 1.00 65.06 195 THR A N 1
ATOM 1510 C CA . THR A 1 195 ? 14.320 8.368 -28.394 1.00 65.06 195 THR A CA 1
ATOM 1511 C C . THR A 1 195 ? 12.901 7.839 -28.534 1.00 65.06 195 THR A C 1
ATOM 1513 O O . THR A 1 195 ? 12.612 6.714 -28.131 1.00 65.06 195 THR A O 1
ATOM 1516 N N . SER A 1 196 ? 12.007 8.626 -29.136 1.00 67.50 196 SER A N 1
ATOM 1517 C CA . SER A 1 196 ? 10.590 8.263 -29.250 1.00 67.50 196 SER A CA 1
ATOM 1518 C C . SER A 1 196 ? 10.374 6.956 -30.011 1.00 67.50 196 SER A C 1
ATOM 1520 O O . SER A 1 196 ? 9.580 6.151 -29.558 1.00 67.50 196 SER A O 1
ATOM 1522 N N . ASN A 1 197 ? 11.114 6.668 -31.089 1.00 71.12 197 ASN A N 1
ATOM 1523 C CA . ASN A 1 197 ? 10.864 5.456 -31.882 1.00 71.12 197 ASN A CA 1
ATOM 1524 C C . ASN A 1 197 ? 11.268 4.146 -31.167 1.00 71.12 197 ASN A C 1
ATOM 1526 O O . ASN A 1 197 ? 10.476 3.210 -31.069 1.00 71.12 197 ASN A O 1
ATOM 1530 N N . ALA A 1 198 ? 12.475 4.093 -30.590 1.00 71.50 198 ALA A N 1
ATOM 1531 C CA . ALA A 1 198 ? 12.926 2.929 -29.815 1.00 71.50 198 ALA A CA 1
ATOM 1532 C C . ALA A 1 198 ? 12.087 2.736 -28.540 1.00 71.50 198 ALA A C 1
ATOM 1534 O O . ALA A 1 198 ? 11.797 1.612 -28.134 1.00 71.50 198 ALA A O 1
ATOM 1535 N N . THR A 1 199 ? 11.657 3.846 -27.940 1.00 75.12 199 THR A N 1
ATOM 1536 C CA . THR A 1 199 ? 10.803 3.851 -26.752 1.00 75.12 199 THR A CA 1
ATOM 1537 C C . THR A 1 199 ? 9.385 3.384 -27.069 1.00 75.12 199 THR A C 1
ATOM 1539 O O . THR A 1 199 ? 8.882 2.521 -26.363 1.00 75.12 199 THR A O 1
ATOM 1542 N N . LYS A 1 200 ? 8.774 3.865 -28.161 1.00 77.81 200 LYS A N 1
ATOM 1543 C CA . LYS A 1 200 ? 7.456 3.416 -28.650 1.00 77.81 200 LYS A CA 1
ATOM 1544 C C . LYS A 1 200 ? 7.439 1.922 -28.947 1.00 77.81 200 LYS A C 1
ATOM 1546 O O . LYS A 1 200 ? 6.467 1.253 -28.635 1.00 77.81 200 LYS A O 1
ATOM 1551 N N . THR A 1 201 ? 8.525 1.404 -29.517 1.00 82.69 201 THR A N 1
ATOM 1552 C CA . THR A 1 201 ? 8.630 -0.024 -29.842 1.00 82.69 201 THR A CA 1
ATOM 1553 C C . THR A 1 201 ? 8.698 -0.887 -28.580 1.00 82.69 201 THR A C 1
ATOM 1555 O O . THR A 1 201 ? 8.098 -1.954 -28.533 1.00 82.69 201 THR A O 1
ATOM 1558 N N . LYS A 1 202 ? 9.431 -0.440 -27.550 1.00 83.06 202 LYS A N 1
ATOM 1559 C CA . LYS A 1 202 ? 9.680 -1.241 -26.341 1.00 83.06 202 LYS A CA 1
ATOM 1560 C C . LYS A 1 202 ? 8.641 -1.031 -25.231 1.00 83.06 202 LYS A C 1
ATOM 1562 O O . LYS A 1 202 ? 8.392 -1.953 -24.464 1.00 83.06 202 LYS A O 1
ATOM 1567 N N . PHE A 1 203 ? 8.073 0.169 -25.135 1.00 87.19 203 PHE A N 1
ATOM 1568 C CA . PHE A 1 203 ? 7.155 0.606 -24.078 1.00 87.19 203 PHE A CA 1
ATOM 1569 C C . PHE A 1 203 ? 6.052 1.513 -24.662 1.00 87.19 203 PHE A C 1
ATOM 1571 O O . PHE A 1 203 ? 6.014 2.713 -24.359 1.00 87.19 203 PHE A O 1
ATOM 1578 N N . PRO A 1 204 ? 5.184 0.983 -25.542 1.00 86.31 204 PRO A N 1
ATOM 1579 C CA . PRO A 1 204 ? 4.152 1.775 -26.213 1.00 86.31 204 PRO A CA 1
ATOM 1580 C C . PRO A 1 204 ? 3.182 2.451 -25.232 1.00 86.31 204 PRO A C 1
ATOM 1582 O O . PRO A 1 204 ? 2.714 3.553 -25.498 1.00 86.31 204 PRO A O 1
ATOM 1585 N N . GLU A 1 205 ? 2.932 1.846 -24.070 1.00 86.25 205 GLU A N 1
ATOM 1586 C CA . GLU A 1 205 ? 1.968 2.321 -23.068 1.00 86.25 205 GLU A CA 1
ATOM 1587 C C . GLU A 1 205 ? 2.437 3.578 -22.321 1.00 86.25 205 GLU A C 1
ATOM 1589 O O . GLU A 1 205 ? 1.645 4.229 -21.644 1.00 86.25 205 GLU A O 1
ATOM 1594 N N . LEU A 1 206 ? 3.724 3.923 -22.427 1.00 83.81 206 LEU A N 1
ATOM 1595 C CA . LEU A 1 206 ? 4.308 5.125 -21.824 1.00 83.81 206 LEU A CA 1
ATOM 1596 C C . LEU A 1 206 ? 4.428 6.293 -22.807 1.00 83.81 206 LEU A C 1
ATOM 1598 O O . LEU A 1 206 ? 4.992 7.326 -22.444 1.00 83.81 206 LEU A O 1
ATOM 1602 N N . VAL A 1 207 ? 3.949 6.136 -24.043 1.00 80.31 207 VAL A N 1
ATOM 1603 C CA . VAL A 1 207 ? 4.059 7.160 -25.083 1.00 80.31 207 VAL A CA 1
ATOM 1604 C C . VAL A 1 207 ? 2.674 7.587 -25.550 1.00 80.31 207 VAL A C 1
ATOM 1606 O O . VAL A 1 207 ? 1.942 6.810 -26.157 1.00 80.31 207 VAL A O 1
ATOM 1609 N N . VAL A 1 208 ? 2.339 8.856 -25.326 1.00 77.75 208 VAL A N 1
ATOM 1610 C CA . VAL A 1 208 ? 1.115 9.460 -25.864 1.00 77.75 208 VAL A CA 1
ATOM 1611 C C . VAL A 1 208 ? 1.302 9.713 -27.367 1.00 77.75 208 VAL A C 1
ATOM 1613 O O . VAL A 1 208 ? 2.391 10.094 -27.805 1.00 77.75 208 VAL A O 1
ATOM 1616 N N . GLN A 1 209 ? 0.261 9.468 -28.173 1.00 65.19 209 GLN A N 1
ATOM 1617 C CA . GLN A 1 209 ? 0.350 9.302 -29.635 1.00 65.19 209 GLN A CA 1
ATOM 1618 C C . GLN A 1 209 ? 0.924 10.505 -30.418 1.00 65.19 209 GLN A C 1
ATOM 1620 O O . GLN A 1 209 ? 1.346 10.336 -31.560 1.00 65.19 209 GLN A O 1
ATOM 1625 N N . GLU A 1 210 ? 1.097 11.670 -29.796 1.00 69.38 210 GLU A N 1
ATOM 1626 C CA . GLU A 1 210 ? 1.597 12.896 -30.437 1.00 69.38 210 GLU A CA 1
ATOM 1627 C C . GLU A 1 210 ? 2.973 13.363 -29.922 1.00 69.38 210 GLU A C 1
ATOM 1629 O O . GLU A 1 210 ? 3.548 14.334 -30.423 1.00 69.38 210 GLU A O 1
ATOM 1634 N N . GLU A 1 211 ? 3.562 12.667 -28.942 1.00 70.88 211 GLU A N 1
ATOM 1635 C CA . GLU A 1 211 ? 4.768 13.151 -28.272 1.00 70.88 211 GLU A CA 1
ATOM 1636 C C . GLU A 1 211 ? 6.044 12.817 -29.071 1.00 70.88 211 GLU A C 1
ATOM 1638 O O . GLU A 1 211 ? 6.449 11.660 -29.242 1.00 70.88 211 GLU A O 1
ATOM 1643 N N . LYS A 1 212 ? 6.710 13.860 -29.590 1.00 67.19 212 LYS A N 1
ATOM 1644 C CA . LYS A 1 212 ? 7.916 13.727 -30.434 1.00 67.19 212 LYS A CA 1
ATOM 1645 C C . LYS A 1 212 ? 9.136 13.206 -29.664 1.00 67.19 212 LYS A C 1
ATOM 1647 O O . LYS A 1 212 ? 10.023 12.601 -30.273 1.00 67.19 212 LYS A O 1
ATOM 1652 N N . ARG A 1 213 ? 9.199 13.424 -28.345 1.00 68.56 213 ARG A N 1
ATOM 1653 C CA . ARG A 1 213 ? 10.281 12.971 -27.456 1.00 68.56 213 ARG A CA 1
ATOM 1654 C C . ARG A 1 213 ? 9.712 12.602 -26.090 1.00 68.56 213 ARG A C 1
ATOM 1656 O O . ARG A 1 213 ? 9.251 13.482 -25.382 1.00 68.56 213 ARG A O 1
ATOM 1663 N N . VAL A 1 214 ? 9.847 11.337 -25.703 1.00 72.38 214 VAL A N 1
ATOM 1664 C CA . VAL A 1 214 ? 9.526 10.864 -24.350 1.00 72.38 214 VAL A CA 1
ATOM 1665 C C . VAL A 1 214 ? 10.832 10.551 -23.635 1.00 72.38 214 VAL A C 1
ATOM 1667 O O . VAL A 1 214 ? 11.728 9.944 -24.229 1.00 72.38 214 VAL A O 1
ATOM 1670 N N . ARG A 1 215 ? 10.956 11.000 -22.383 1.00 78.88 215 ARG A N 1
ATOM 1671 C CA . ARG A 1 215 ? 12.125 10.743 -21.538 1.00 78.88 215 ARG A CA 1
ATOM 1672 C C . ARG A 1 215 ? 11.708 10.043 -20.261 1.00 78.88 215 ARG A C 1
ATOM 1674 O O . ARG A 1 215 ? 10.953 10.598 -19.467 1.00 78.88 215 ARG A O 1
ATOM 1681 N N . PHE A 1 216 ? 12.246 8.854 -20.029 1.00 84.19 216 PHE A N 1
ATOM 1682 C CA . PHE A 1 216 ? 12.113 8.191 -18.739 1.00 84.19 216 PHE A CA 1
ATOM 1683 C C . PHE A 1 216 ? 13.346 7.377 -18.385 1.00 84.19 216 PHE A C 1
ATOM 1685 O O . PHE A 1 216 ? 14.178 7.031 -19.222 1.00 84.19 216 PHE A O 1
ATOM 1692 N N . VAL A 1 217 ? 13.453 7.086 -17.094 1.00 89.44 217 VAL A N 1
ATOM 1693 C CA . VAL A 1 217 ? 14.541 6.299 -16.530 1.00 89.44 217 VAL A CA 1
ATOM 1694 C C . VAL A 1 217 ? 14.122 4.838 -16.494 1.00 89.44 217 VAL A C 1
ATOM 1696 O O . VAL A 1 217 ? 13.070 4.512 -15.944 1.00 89.44 217 VAL A O 1
ATOM 1699 N N . VAL A 1 218 ? 14.964 3.965 -17.036 1.00 92.25 218 VAL A N 1
ATOM 1700 C CA . VAL A 1 218 ? 14.887 2.515 -16.846 1.00 92.25 218 VAL A CA 1
ATOM 1701 C C . VAL A 1 218 ? 15.988 2.050 -15.902 1.00 92.25 218 VAL A C 1
ATOM 1703 O O . VAL A 1 218 ? 17.042 2.685 -15.810 1.00 92.25 218 VAL A O 1
ATOM 1706 N N . ILE A 1 219 ? 15.746 0.947 -15.202 1.00 94.69 219 ILE A N 1
ATOM 1707 C CA . ILE A 1 219 ? 16.739 0.254 -14.384 1.00 94.69 219 ILE A CA 1
ATOM 1708 C C . ILE A 1 219 ? 17.045 -1.086 -15.052 1.00 94.69 219 ILE A C 1
ATOM 1710 O O . ILE A 1 219 ? 16.130 -1.879 -15.289 1.00 94.69 219 ILE A O 1
ATOM 1714 N N . ASN A 1 220 ? 18.316 -1.314 -15.380 1.00 94.44 220 ASN A N 1
ATOM 1715 C CA . ASN A 1 220 ? 18.769 -2.569 -15.974 1.00 94.44 220 ASN A CA 1
ATOM 1716 C C . ASN A 1 220 ? 18.728 -3.701 -14.946 1.00 94.44 220 ASN A C 1
ATOM 1718 O O . ASN A 1 220 ? 18.984 -3.466 -13.766 1.00 94.44 220 ASN A O 1
ATOM 1722 N N . GLY A 1 221 ? 18.437 -4.917 -15.397 1.00 94.62 221 GLY A N 1
ATOM 1723 C CA . GLY A 1 221 ? 18.376 -6.107 -14.558 1.00 94.62 221 GLY A CA 1
ATOM 1724 C C . GLY A 1 221 ? 17.116 -6.228 -13.710 1.00 94.62 221 GLY A C 1
ATOM 1725 O O . GLY A 1 221 ? 16.998 -7.200 -12.982 1.00 94.62 221 GLY A O 1
ATOM 1726 N N . LEU A 1 222 ? 16.163 -5.296 -13.774 1.00 96.75 222 LEU A N 1
ATOM 1727 C CA . LEU A 1 222 ? 14.909 -5.412 -13.023 1.00 96.75 222 LEU A CA 1
ATOM 1728 C C . LEU A 1 222 ? 13.750 -5.874 -13.905 1.00 96.75 222 LEU A C 1
ATOM 1730 O O . LEU A 1 222 ? 13.720 -5.630 -15.113 1.00 96.75 222 LEU A O 1
ATOM 1734 N N . VAL A 1 223 ? 12.785 -6.531 -13.270 1.00 96.38 223 VAL A N 1
ATOM 1735 C CA . VAL A 1 223 ? 11.595 -7.122 -13.893 1.00 96.38 223 VAL A CA 1
ATOM 1736 C C . VAL A 1 223 ? 10.433 -7.077 -12.901 1.00 96.38 223 VAL A C 1
ATOM 1738 O O . VAL A 1 223 ? 10.638 -7.212 -11.698 1.00 96.38 223 VAL A O 1
ATOM 1741 N N . ILE A 1 224 ? 9.214 -6.879 -13.406 1.00 97.06 224 ILE A N 1
ATOM 1742 C CA . ILE A 1 224 ? 7.996 -7.026 -12.604 1.00 97.06 224 ILE A CA 1
ATOM 1743 C C . ILE A 1 224 ? 7.608 -8.503 -12.556 1.00 97.06 224 ILE A C 1
ATOM 1745 O O . ILE A 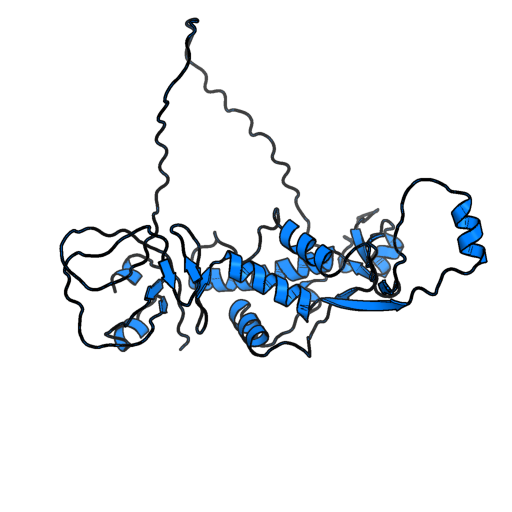1 224 ? 7.545 -9.167 -13.590 1.00 97.06 224 ILE A O 1
ATOM 1749 N N . ILE A 1 225 ? 7.337 -8.996 -11.353 1.00 97.12 225 ILE A N 1
ATOM 1750 C CA . ILE A 1 225 ? 6.827 -10.342 -11.104 1.00 97.12 225 ILE A CA 1
ATOM 1751 C C . ILE A 1 225 ? 5.322 -10.218 -10.875 1.00 97.12 225 ILE A C 1
ATOM 1753 O O . ILE A 1 225 ? 4.902 -9.686 -9.856 1.00 97.12 225 ILE A O 1
ATOM 1757 N N . GLU A 1 226 ? 4.506 -10.695 -11.816 1.00 97.06 226 GLU A N 1
ATOM 1758 C CA . GLU A 1 226 ? 3.044 -10.567 -11.713 1.00 97.06 226 GLU A CA 1
ATOM 1759 C C . GLU A 1 226 ? 2.433 -11.478 -10.643 1.00 97.06 226 GLU A C 1
ATOM 1761 O O . GLU A 1 226 ? 1.447 -11.113 -10.006 1.00 97.06 226 GLU A O 1
ATOM 1766 N N . ARG A 1 227 ? 3.043 -12.645 -10.411 1.00 96.69 227 ARG A N 1
ATOM 1767 C CA . ARG A 1 227 ? 2.624 -13.625 -9.402 1.00 96.69 227 ARG A CA 1
ATOM 1768 C C . ARG A 1 227 ? 3.841 -14.144 -8.634 1.00 96.69 227 ARG A C 1
ATOM 1770 O O . ARG A 1 227 ? 4.559 -14.999 -9.154 1.00 96.69 227 ARG A O 1
ATOM 1777 N N . PRO A 1 228 ? 4.138 -13.604 -7.441 1.00 95.19 228 PRO A N 1
ATOM 1778 C CA . PRO A 1 228 ? 5.255 -14.076 -6.635 1.00 95.19 228 PRO A CA 1
ATOM 1779 C C . PRO A 1 228 ? 4.982 -15.463 -6.051 1.00 95.19 228 PRO A C 1
ATOM 1781 O O . PRO A 1 228 ? 4.017 -15.662 -5.323 1.00 95.19 228 PRO A O 1
ATOM 1784 N N . ASN A 1 229 ? 5.890 -16.405 -6.305 1.00 89.38 229 ASN A N 1
ATOM 1785 C CA . ASN A 1 229 ? 5.781 -17.775 -5.785 1.00 89.38 229 ASN A CA 1
ATOM 1786 C C . ASN A 1 229 ? 6.391 -17.945 -4.382 1.00 89.38 229 ASN A C 1
ATOM 1788 O O . ASN A 1 229 ? 6.139 -18.945 -3.721 1.00 89.38 229 ASN A O 1
ATOM 1792 N N . ASN A 1 230 ? 7.214 -16.993 -3.933 1.00 87.12 230 ASN A N 1
ATOM 1793 C CA . ASN A 1 230 ? 7.972 -17.074 -2.682 1.00 87.12 230 ASN A CA 1
ATOM 1794 C C . ASN A 1 230 ? 7.612 -15.913 -1.740 1.00 87.12 230 ASN A C 1
ATOM 1796 O O . ASN A 1 230 ? 8.453 -15.075 -1.412 1.00 87.12 230 ASN A O 1
ATOM 1800 N N . MET A 1 231 ? 6.336 -15.818 -1.367 1.00 94.06 231 MET A N 1
ATOM 1801 C CA . MET A 1 231 ? 5.851 -14.858 -0.373 1.00 94.06 231 MET A CA 1
ATOM 1802 C C . MET A 1 231 ? 5.490 -15.598 0.917 1.00 94.06 231 MET A C 1
ATOM 1804 O O . MET A 1 231 ? 4.879 -16.666 0.877 1.00 94.06 231 MET A O 1
ATOM 1808 N N . ARG A 1 232 ? 5.860 -15.037 2.074 1.00 93.75 232 ARG A N 1
ATOM 1809 C CA . ARG A 1 232 ? 5.459 -15.598 3.373 1.00 93.75 232 ARG A CA 1
ATOM 1810 C C . ARG A 1 232 ? 3.938 -15.541 3.501 1.00 93.75 232 ARG A C 1
ATOM 1812 O O . ARG A 1 232 ? 3.338 -14.535 3.132 1.00 93.75 232 ARG A O 1
ATOM 1819 N N . MET A 1 233 ? 3.321 -16.570 4.089 1.00 92.19 233 MET A N 1
ATOM 1820 C CA . MET A 1 233 ? 1.856 -16.631 4.227 1.00 92.19 233 MET A CA 1
ATOM 1821 C C . MET A 1 233 ? 1.271 -15.392 4.920 1.00 92.19 233 MET A C 1
ATOM 1823 O O . MET A 1 233 ? 0.262 -14.861 4.473 1.00 92.19 233 MET A O 1
ATOM 1827 N N . GLN A 1 234 ? 1.943 -14.879 5.955 1.00 89.94 234 GLN A N 1
ATOM 1828 C CA . GLN A 1 234 ? 1.513 -13.670 6.667 1.00 89.94 234 GLN A CA 1
ATOM 1829 C C . GLN A 1 234 ? 1.504 -12.426 5.767 1.00 89.94 234 GLN A C 1
ATOM 1831 O O . GLN A 1 234 ? 0.579 -11.627 5.842 1.00 89.94 234 GLN A O 1
ATOM 1836 N N . ASP A 1 235 ? 2.503 -12.263 4.895 1.00 92.62 235 ASP A N 1
ATOM 1837 C CA . ASP A 1 235 ? 2.575 -11.121 3.976 1.00 92.62 235 ASP A CA 1
ATOM 1838 C C . ASP A 1 235 ? 1.550 -11.254 2.842 1.00 92.62 235 ASP A C 1
ATOM 1840 O O . ASP A 1 235 ? 0.954 -10.260 2.430 1.00 92.62 235 ASP A O 1
ATOM 1844 N N . ALA A 1 236 ? 1.289 -12.486 2.392 1.00 93.88 236 ALA A N 1
ATOM 1845 C CA . ALA A 1 236 ? 0.276 -12.792 1.389 1.00 93.88 236 ALA A CA 1
ATOM 1846 C C . ALA A 1 236 ? -1.143 -12.483 1.883 1.00 93.88 236 ALA A C 1
ATOM 1848 O O . ALA A 1 236 ? -1.908 -11.813 1.187 1.00 93.88 236 ALA A O 1
ATOM 1849 N N . GLU A 1 237 ? -1.495 -12.942 3.086 1.00 91.25 237 GLU A N 1
ATOM 1850 C CA . GLU A 1 237 ? -2.791 -12.629 3.693 1.00 91.25 237 GLU A CA 1
ATOM 1851 C C . GLU A 1 237 ? -2.931 -11.136 3.966 1.00 91.25 237 GLU A C 1
ATOM 1853 O O . GLU A 1 237 ? -3.942 -10.536 3.599 1.00 91.25 237 GLU A O 1
ATOM 1858 N N . TRP A 1 238 ? -1.892 -10.508 4.520 1.00 89.75 238 TRP A N 1
ATOM 1859 C CA . TRP A 1 238 ? -1.904 -9.075 4.788 1.00 89.75 238 TRP A CA 1
ATOM 1860 C C . TRP A 1 238 ? -2.084 -8.255 3.501 1.00 89.75 238 TRP A C 1
ATOM 1862 O O . TRP A 1 238 ? -2.913 -7.348 3.463 1.00 89.75 238 TRP A O 1
ATOM 1872 N N . PHE A 1 239 ? -1.401 -8.617 2.408 1.00 92.38 239 PHE A N 1
ATOM 1873 C CA . PHE A 1 239 ? -1.574 -7.984 1.096 1.00 92.38 239 PHE A CA 1
ATOM 1874 C C . PHE A 1 239 ? -3.008 -8.117 0.568 1.00 92.38 239 PHE A C 1
ATOM 1876 O O . PHE A 1 239 ? -3.610 -7.113 0.170 1.00 92.38 239 PHE A O 1
ATOM 1883 N N . LYS A 1 240 ? -3.566 -9.336 0.571 1.00 92.19 240 LYS A N 1
ATOM 1884 C CA . LYS A 1 240 ? -4.934 -9.607 0.098 1.00 92.19 240 LYS A CA 1
ATOM 1885 C C . LYS A 1 240 ? -5.961 -8.827 0.906 1.00 92.19 240 LYS A C 1
ATOM 1887 O O . LYS A 1 240 ? -6.796 -8.135 0.330 1.00 92.19 240 LYS A O 1
ATOM 1892 N N . ARG A 1 241 ? -5.858 -8.872 2.239 1.00 87.00 241 ARG A N 1
ATOM 1893 C CA . ARG A 1 241 ? -6.749 -8.125 3.130 1.00 87.00 241 ARG A CA 1
ATOM 1894 C C . ARG A 1 241 ? -6.665 -6.636 2.882 1.00 87.00 241 ARG A C 1
ATOM 1896 O O . ARG A 1 241 ? -7.703 -5.999 2.778 1.00 87.00 241 ARG A O 1
ATOM 1903 N N . LEU A 1 242 ? -5.461 -6.083 2.775 1.00 86.12 242 LEU A N 1
ATOM 1904 C CA . LEU A 1 242 ? -5.280 -4.646 2.643 1.00 86.12 242 LEU A CA 1
ATOM 1905 C C . LEU A 1 242 ? -5.835 -4.120 1.317 1.00 86.12 242 LEU A C 1
ATOM 1907 O O . LEU A 1 242 ? -6.618 -3.171 1.303 1.00 86.12 242 LEU A O 1
ATOM 1911 N N . THR A 1 243 ? -5.452 -4.768 0.216 1.00 90.12 243 THR A N 1
ATOM 1912 C CA . THR A 1 243 ? -5.836 -4.380 -1.152 1.00 90.12 243 THR A CA 1
ATOM 1913 C C . THR A 1 243 ? -7.256 -4.802 -1.523 1.00 90.12 243 THR A C 1
ATOM 1915 O O . THR A 1 243 ? -7.824 -4.265 -2.466 1.00 90.12 243 THR A O 1
ATOM 1918 N N . GLY A 1 244 ? -7.846 -5.758 -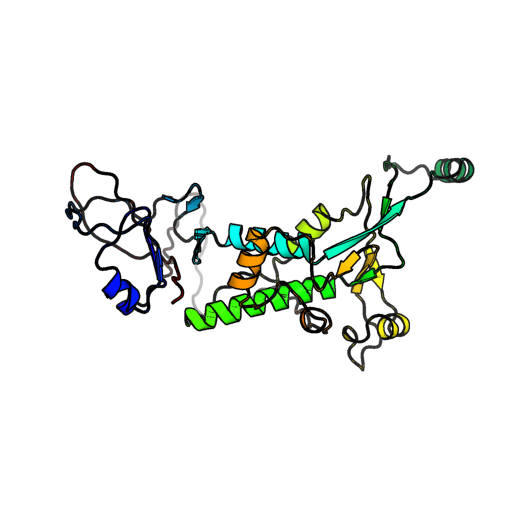0.800 1.00 88.69 244 GLY A N 1
ATOM 1919 C CA . GLY A 1 244 ? -9.122 -6.377 -1.161 1.00 88.69 244 GLY A CA 1
ATOM 1920 C C . GLY A 1 244 ? -9.025 -7.348 -2.341 1.00 88.69 244 GLY A C 1
ATOM 1921 O O . GLY A 1 244 ? -10.050 -7.716 -2.910 1.00 88.69 244 GLY A O 1
ATOM 1922 N N . ARG A 1 245 ? -7.812 -7.752 -2.739 1.00 92.06 245 ARG A N 1
ATOM 1923 C CA . ARG A 1 245 ? -7.593 -8.692 -3.845 1.00 92.06 245 ARG A CA 1
ATOM 1924 C C . ARG A 1 245 ? -7.769 -10.136 -3.375 1.00 92.06 245 ARG A C 1
ATOM 1926 O O . ARG A 1 245 ? -7.357 -10.500 -2.278 1.00 92.06 245 ARG A O 1
ATOM 1933 N N . ASN A 1 246 ? -8.322 -10.979 -4.247 1.00 92.56 246 ASN A N 1
ATOM 1934 C CA . ASN A 1 246 ? -8.530 -12.408 -3.969 1.00 92.5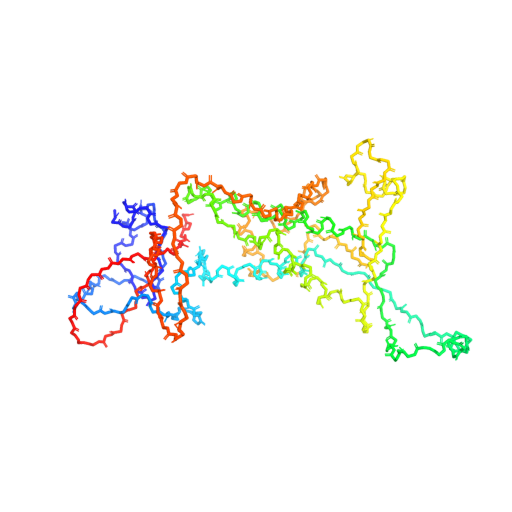6 246 ASN A CA 1
ATOM 1935 C C . ASN A 1 246 ? -7.238 -13.233 -4.068 1.00 92.56 246 ASN A C 1
ATOM 1937 O O . ASN A 1 246 ? -7.115 -14.286 -3.447 1.00 92.56 246 ASN A O 1
ATOM 1941 N N . GLU A 1 247 ? -6.268 -12.755 -4.847 1.00 93.81 247 GLU A N 1
ATOM 1942 C CA . GLU A 1 247 ? -4.971 -13.393 -5.038 1.00 93.81 247 GLU A CA 1
ATOM 1943 C C . GLU A 1 247 ? -3.831 -12.389 -4.852 1.00 93.81 247 GLU A C 1
ATOM 1945 O O . GLU A 1 247 ? -3.995 -11.181 -5.039 1.00 93.81 247 GLU A O 1
ATOM 1950 N N . VAL A 1 248 ? -2.651 -12.902 -4.501 1.00 95.94 248 VAL A N 1
ATOM 1951 C CA . VAL A 1 248 ? -1.410 -12.120 -4.495 1.00 95.94 248 VAL A CA 1
ATOM 1952 C C . VAL A 1 248 ? -0.904 -12.036 -5.929 1.00 95.94 248 VAL A C 1
ATOM 1954 O O . VAL A 1 248 ? 0.001 -12.759 -6.343 1.00 95.94 248 VAL A O 1
ATOM 1957 N N . ALA A 1 249 ? -1.551 -11.181 -6.710 1.00 96.12 249 ALA A N 1
ATOM 1958 C CA . ALA A 1 249 ? -1.182 -10.943 -8.088 1.00 96.12 249 ALA A CA 1
ATOM 1959 C C . ALA A 1 249 ? -1.362 -9.478 -8.467 1.00 96.12 249 ALA A C 1
ATOM 1961 O O . ALA A 1 249 ? -2.186 -8.740 -7.910 1.00 96.12 249 ALA A O 1
ATOM 1962 N N . ILE A 1 250 ? -0.575 -9.081 -9.454 1.00 96.75 250 ILE A N 1
ATOM 1963 C CA . ILE A 1 250 ? -0.700 -7.818 -10.169 1.00 96.75 250 ILE A CA 1
ATOM 1964 C C . ILE A 1 250 ? -0.815 -8.141 -11.656 1.00 96.75 250 ILE A C 1
ATOM 1966 O O . ILE A 1 250 ? -0.397 -9.204 -12.113 1.00 96.75 250 ILE A O 1
ATOM 1970 N N . SER A 1 251 ? -1.378 -7.225 -12.423 1.00 96.31 251 SER A N 1
ATOM 1971 C CA . SER A 1 251 ? -1.545 -7.372 -13.864 1.00 96.31 251 SER A CA 1
ATOM 1972 C C . SER A 1 251 ? -0.897 -6.214 -14.601 1.00 96.31 251 SER A C 1
ATOM 1974 O O . SER A 1 251 ? -0.649 -5.154 -14.030 1.00 96.31 251 SER A O 1
ATOM 1976 N N . SER A 1 252 ? -0.702 -6.370 -15.908 1.00 95.12 252 SER A N 1
ATOM 1977 C CA . SER A 1 252 ? -0.279 -5.268 -16.778 1.00 95.12 252 SER A CA 1
ATOM 1978 C C . SER A 1 252 ? -1.082 -3.972 -16.602 1.00 95.12 252 SER A C 1
ATOM 1980 O O . SER A 1 252 ? -0.506 -2.899 -16.739 1.00 95.12 252 SER A O 1
ATOM 1982 N N . ARG A 1 253 ? -2.369 -4.033 -16.232 1.00 94.00 253 ARG A N 1
ATOM 1983 C CA . ARG A 1 253 ? -3.196 -2.838 -15.985 1.00 94.00 253 ARG A CA 1
ATOM 1984 C C . ARG A 1 253 ? -2.740 -2.031 -14.769 1.00 94.00 253 ARG A C 1
ATOM 1986 O O . ARG A 1 253 ? -2.944 -0.824 -14.753 1.00 94.00 253 ARG A O 1
ATOM 1993 N N . ASP A 1 254 ? -2.092 -2.676 -13.802 1.00 95.19 254 ASP A N 1
ATOM 1994 C CA . ASP A 1 254 ? -1.599 -2.025 -12.585 1.00 95.19 254 ASP A CA 1
ATOM 1995 C C . ASP A 1 254 ? -0.355 -1.166 -12.844 1.00 95.19 254 ASP A C 1
ATOM 1997 O O . ASP A 1 254 ? -0.012 -0.323 -12.027 1.00 95.19 254 ASP A O 1
ATOM 2001 N N . TYR A 1 255 ? 0.367 -1.379 -13.949 1.00 94.81 255 TYR A N 1
ATOM 2002 C CA . TYR A 1 255 ? 1.656 -0.707 -14.155 1.00 94.81 255 TYR A CA 1
ATOM 2003 C C . TYR A 1 255 ? 1.905 -0.188 -15.574 1.00 94.81 255 TYR A C 1
ATOM 2005 O O . TYR A 1 255 ? 2.661 0.775 -15.740 1.00 94.81 255 TYR A O 1
ATOM 2013 N N . LYS A 1 256 ? 1.269 -0.764 -16.602 1.00 93.75 256 LYS A N 1
ATOM 2014 C CA . LYS A 1 256 ? 1.427 -0.378 -18.013 1.00 93.75 256 LYS A CA 1
ATOM 2015 C C . LYS A 1 256 ? 0.398 0.665 -18.440 1.00 93.75 256 LYS A C 1
ATOM 2017 O O . LYS A 1 256 ? -0.475 0.405 -19.263 1.00 93.75 256 LYS A O 1
ATOM 2022 N N . PHE A 1 257 ? 0.525 1.867 -17.903 1.00 88.69 257 PHE A N 1
ATOM 2023 C CA . PHE A 1 257 ? -0.238 3.019 -18.368 1.00 88.69 257 PHE A CA 1
ATOM 2024 C C . PHE A 1 257 ? 0.584 4.296 -18.237 1.00 88.69 257 PHE A C 1
ATOM 2026 O O . PHE A 1 257 ? 1.528 4.383 -17.447 1.00 88.69 257 PHE A O 1
ATOM 2033 N N . TYR A 1 258 ? 0.230 5.306 -19.019 1.00 85.69 258 TYR A N 1
ATOM 2034 C CA . TYR A 1 258 ? 0.787 6.634 -18.841 1.00 85.69 258 TYR A CA 1
ATOM 2035 C C . TYR A 1 258 ? 0.046 7.345 -17.704 1.00 85.69 258 TYR A C 1
ATOM 2037 O O . TYR A 1 258 ? -1.145 7.623 -17.820 1.00 85.69 258 TYR A O 1
ATOM 2045 N N . SER A 1 259 ? 0.758 7.639 -16.613 1.00 78.94 259 SER A N 1
ATOM 2046 C CA . SER A 1 259 ? 0.267 8.471 -15.510 1.00 78.94 259 SER A CA 1
AT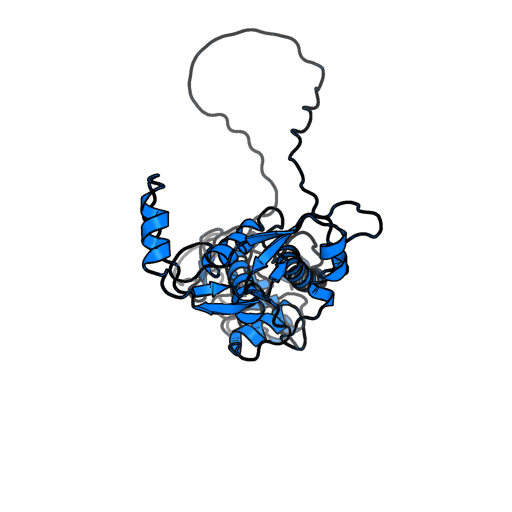OM 2047 C C . SER A 1 259 ? 0.946 9.847 -15.575 1.00 78.94 259 SER A C 1
ATOM 2049 O O . SER A 1 259 ? 2.157 9.939 -15.320 1.00 78.94 259 SER A O 1
ATOM 2051 N N . PRO A 1 260 ? 0.233 10.930 -15.953 1.00 70.56 260 PRO A N 1
ATOM 2052 C CA . PRO A 1 260 ? 0.796 12.275 -15.950 1.00 70.56 260 PRO A CA 1
ATOM 2053 C C . PRO A 1 260 ? 1.176 12.693 -14.524 1.00 70.56 260 PRO A C 1
ATOM 2055 O O . PRO A 1 260 ? 0.323 12.959 -13.676 1.00 70.56 260 PRO A O 1
ATOM 2058 N N . ARG A 1 261 ? 2.478 12.798 -14.245 1.00 65.88 261 ARG A N 1
ATOM 2059 C CA . ARG A 1 261 ? 2.954 13.260 -12.936 1.00 65.88 261 ARG A CA 1
ATOM 2060 C C . ARG A 1 261 ? 3.041 14.777 -12.893 1.00 65.88 261 ARG A C 1
ATOM 2062 O O . ARG A 1 261 ? 4.007 15.371 -13.375 1.00 65.88 261 ARG A O 1
ATOM 2069 N N . HIS A 1 262 ? 2.045 15.393 -12.269 1.00 55.59 262 HIS A N 1
ATOM 2070 C CA . HIS A 1 262 ? 2.034 16.819 -11.980 1.00 55.59 262 HIS A CA 1
ATOM 2071 C C . HIS A 1 262 ? 3.078 17.114 -10.902 1.00 55.59 262 HIS A C 1
ATOM 2073 O O . HIS A 1 262 ? 2.968 16.662 -9.765 1.00 55.59 262 HIS A O 1
ATOM 2079 N N . LYS A 1 263 ? 4.126 17.861 -11.255 1.00 48.84 263 LYS A N 1
ATOM 2080 C CA . LYS A 1 263 ? 4.992 18.479 -10.251 1.00 48.84 263 LYS A CA 1
ATOM 2081 C C . LYS A 1 263 ? 4.302 19.760 -9.813 1.00 48.84 263 LYS A C 1
ATOM 2083 O O . LYS A 1 263 ? 4.403 20.762 -10.520 1.00 48.84 263 LYS A O 1
ATOM 2088 N N . TYR A 1 264 ? 3.626 19.747 -8.669 1.00 44.88 264 TYR A N 1
ATOM 2089 C CA . TYR A 1 264 ? 3.228 20.995 -8.037 1.00 44.88 264 TYR A CA 1
ATOM 2090 C C . TYR A 1 264 ? 4.502 21.699 -7.579 1.00 44.88 264 TYR A C 1
ATOM 2092 O O . TYR A 1 264 ? 5.104 21.401 -6.549 1.00 44.88 264 TYR A O 1
ATOM 2100 N N . ARG A 1 265 ? 4.972 22.639 -8.399 1.00 39.00 265 ARG A N 1
ATOM 2101 C CA . ARG A 1 265 ? 5.879 23.662 -7.901 1.00 39.00 265 ARG A CA 1
ATOM 2102 C C . ARG A 1 265 ? 5.046 24.438 -6.893 1.00 39.00 265 ARG A C 1
ATOM 2104 O O . ARG A 1 265 ? 4.040 25.012 -7.293 1.00 39.00 265 ARG A O 1
ATOM 2111 N N . ARG A 1 266 ? 5.431 24.434 -5.612 1.00 43.28 266 ARG A N 1
ATOM 2112 C CA . ARG A 1 266 ? 4.888 25.386 -4.637 1.00 43.28 266 ARG A CA 1
ATOM 2113 C C . ARG A 1 266 ? 5.148 26.784 -5.190 1.00 43.28 266 ARG A C 1
ATOM 2115 O O . ARG A 1 266 ? 6.248 27.316 -5.065 1.00 43.28 266 ARG A O 1
ATOM 2122 N N . THR A 1 267 ? 4.175 27.335 -5.896 1.00 35.03 267 THR A N 1
ATOM 2123 C CA . THR A 1 267 ? 4.094 28.762 -6.146 1.00 35.03 267 THR A CA 1
ATOM 2124 C C . THR A 1 267 ? 3.843 29.382 -4.785 1.00 35.03 267 THR A C 1
ATOM 2126 O O . THR A 1 267 ? 2.872 29.017 -4.124 1.00 35.03 267 THR A O 1
ATOM 2129 N N . LEU A 1 268 ? 4.749 30.259 -4.343 1.00 43.78 268 LEU A N 1
ATOM 2130 C CA . LEU A 1 268 ? 4.449 31.212 -3.278 1.00 43.78 268 LEU A CA 1
ATOM 2131 C C . LEU A 1 268 ? 3.092 31.826 -3.627 1.00 43.78 268 LEU A C 1
ATOM 2133 O O . LEU A 1 268 ? 2.947 32.394 -4.711 1.00 43.78 268 LEU A O 1
ATOM 2137 N N . GLN A 1 269 ? 2.084 31.609 -2.781 1.00 37.44 269 GLN A N 1
ATOM 2138 C CA . GLN A 1 269 ? 0.818 32.306 -2.954 1.00 37.44 269 GLN A CA 1
ATOM 2139 C C . GLN A 1 269 ? 1.119 33.812 -2.970 1.00 37.44 269 GLN A C 1
ATOM 2141 O O . GLN A 1 269 ? 1.935 34.262 -2.160 1.00 37.44 269 GLN A O 1
ATOM 2146 N N . PRO A 1 270 ? 0.512 34.592 -3.880 1.00 37.09 270 PRO A N 1
ATOM 2147 C CA . PRO A 1 270 ? 0.557 36.037 -3.772 1.00 37.09 270 PRO A CA 1
ATOM 2148 C C . PRO A 1 270 ? -0.080 36.402 -2.433 1.00 37.09 270 PRO A C 1
ATOM 2150 O O . PRO A 1 270 ? -1.174 35.930 -2.117 1.00 37.09 270 PRO A O 1
ATOM 2153 N N . VAL A 1 271 ? 0.628 37.198 -1.639 1.00 35.78 271 VAL A N 1
ATOM 2154 C CA . VAL A 1 271 ? 0.063 37.846 -0.459 1.00 35.78 271 VAL A CA 1
ATOM 2155 C C . VAL A 1 271 ? -1.152 38.636 -0.941 1.00 35.78 271 VAL A C 1
ATOM 2157 O O . VAL A 1 271 ? -1.035 39.467 -1.839 1.00 35.78 271 VAL A O 1
ATOM 2160 N N . PHE A 1 272 ? -2.332 38.320 -0.414 1.00 33.62 272 PHE A N 1
ATOM 2161 C CA . PHE A 1 272 ? -3.502 39.165 -0.600 1.00 33.62 272 PHE A CA 1
ATOM 2162 C C . PHE A 1 272 ? -3.256 40.453 0.190 1.00 33.62 272 PHE A C 1
ATOM 2164 O O . PHE A 1 272 ? -3.306 40.439 1.419 1.00 33.62 272 PHE A O 1
ATOM 2171 N N . ASP A 1 273 ? -2.961 41.545 -0.514 1.00 32.62 273 ASP A N 1
ATOM 2172 C CA . ASP A 1 273 ? -2.938 42.888 0.059 1.00 32.62 273 ASP A CA 1
ATOM 2173 C C . ASP A 1 273 ? -4.349 43.243 0.548 1.00 32.62 273 ASP A C 1
ATOM 2175 O O . ASP A 1 273 ? -5.277 43.416 -0.246 1.00 32.62 273 ASP A O 1
ATOM 2179 N N . ILE A 1 274 ? -4.519 43.346 1.866 1.00 37.84 274 ILE A N 1
ATOM 2180 C CA . ILE A 1 274 ? -5.673 44.010 2.473 1.00 37.84 274 ILE A CA 1
ATOM 2181 C C . ILE A 1 274 ? -5.315 45.502 2.568 1.00 37.84 274 ILE A C 1
ATOM 2183 O O . ILE A 1 274 ? -4.349 45.846 3.253 1.00 37.84 274 ILE A O 1
ATOM 2187 N N . PRO A 1 275 ? -6.051 46.408 1.901 1.00 31.42 275 PRO A N 1
ATOM 2188 C CA . PRO A 1 275 ? -5.760 47.829 1.961 1.00 31.42 275 PRO A CA 1
ATOM 2189 C C . PRO A 1 275 ? -6.377 48.441 3.223 1.00 31.42 275 PRO A C 1
ATOM 2191 O O . PRO A 1 275 ? -7.591 48.403 3.415 1.00 31.42 275 PRO A O 1
ATOM 2194 N N . GLY A 1 276 ? -5.533 49.074 4.038 1.00 33.53 276 GLY A N 1
ATOM 2195 C CA . GLY A 1 276 ? -5.963 50.048 5.035 1.00 33.53 276 GLY A CA 1
ATOM 2196 C C . GLY A 1 276 ? -5.479 49.755 6.446 1.00 33.53 276 GLY A C 1
ATOM 2197 O O . GLY A 1 276 ? -6.181 49.109 7.204 1.00 33.53 276 GLY A O 1
ATOM 2198 N N . THR A 1 277 ? -4.319 50.308 6.804 1.00 29.89 277 THR A N 1
ATOM 2199 C CA . THR A 1 277 ? -4.181 51.221 7.954 1.00 29.89 277 THR A CA 1
ATOM 2200 C C . THR A 1 277 ? -2.792 51.854 7.928 1.00 29.89 277 THR A C 1
ATOM 2202 O O . THR A 1 277 ? -1.777 51.198 7.722 1.00 29.89 277 THR A O 1
ATOM 2205 N N . SER A 1 278 ? -2.794 53.169 8.074 1.00 29.55 278 SER A N 1
ATOM 2206 C CA . SER A 1 278 ? -1.674 54.100 8.063 1.00 29.55 278 SER A CA 1
ATOM 2207 C C . SER A 1 278 ? -0.728 53.950 9.261 1.00 29.55 278 SER A C 1
ATOM 2209 O O . SER A 1 278 ? -1.193 53.867 10.391 1.00 29.55 278 SER A O 1
ATOM 2211 N N . VAL A 1 279 ? 0.577 53.987 8.955 1.00 30.44 279 VAL A N 1
ATOM 2212 C CA . VAL A 1 279 ? 1.707 54.671 9.630 1.00 30.44 279 VAL A CA 1
ATOM 2213 C C . VAL A 1 279 ? 1.607 54.879 11.148 1.00 30.44 279 VAL A C 1
ATOM 2215 O O . VAL A 1 279 ? 0.754 55.641 11.582 1.00 30.44 279 VAL A O 1
ATOM 2218 N N . LEU A 1 280 ? 2.580 54.347 11.907 1.00 30.34 280 LEU A N 1
ATOM 2219 C CA . LEU A 1 280 ? 3.429 55.093 12.859 1.00 30.34 280 LEU A CA 1
ATOM 2220 C C . LEU A 1 280 ? 4.659 54.257 13.292 1.00 30.34 280 LEU A C 1
ATOM 2222 O O . LEU A 1 280 ? 4.677 53.037 13.157 1.00 30.34 280 LEU A O 1
ATOM 2226 N N . SER A 1 281 ? 5.691 54.982 13.718 1.00 29.83 281 SER A N 1
ATOM 2227 C CA . SER A 1 281 ? 7.130 54.696 13.661 1.00 29.83 281 SER A CA 1
ATOM 2228 C C . SER A 1 281 ? 7.749 53.906 14.833 1.00 29.83 281 SER A C 1
ATOM 2230 O O . SER A 1 281 ? 7.171 53.824 15.909 1.00 29.83 281 SER A O 1
ATOM 2232 N N . GLU A 1 282 ? 8.946 53.374 14.542 1.00 31.19 282 GLU A N 1
ATOM 2233 C CA . GLU A 1 282 ? 10.114 52.935 15.348 1.00 31.19 282 GLU A CA 1
ATOM 2234 C C . GLU A 1 282 ? 10.077 53.024 16.893 1.00 31.19 282 GLU A C 1
ATOM 2236 O O . GLU A 1 282 ? 9.860 54.102 17.436 1.00 31.19 282 GLU A O 1
ATOM 2241 N N . ASP A 1 283 ? 10.432 51.924 17.587 1.00 26.36 283 ASP A N 1
ATOM 2242 C CA . ASP A 1 283 ? 11.636 51.877 18.447 1.00 26.36 283 ASP A CA 1
ATOM 2243 C C . ASP A 1 283 ? 12.011 50.453 18.938 1.00 26.36 283 ASP A C 1
ATOM 2245 O O . ASP A 1 283 ? 11.172 49.563 19.091 1.00 26.36 283 ASP A O 1
ATOM 2249 N N . GLU A 1 284 ? 13.314 50.267 19.156 1.00 29.20 284 GLU A N 1
ATOM 2250 C CA . GLU A 1 284 ? 14.055 49.063 19.568 1.00 29.20 284 GLU A CA 1
ATOM 2251 C C . GLU A 1 284 ? 13.747 48.558 20.997 1.00 29.20 284 GLU A C 1
ATOM 2253 O O . GLU A 1 284 ? 13.692 49.350 21.933 1.00 29.20 284 GLU A O 1
ATOM 2258 N N . THR A 1 285 ? 13.659 47.229 21.198 1.00 26.84 285 THR A N 1
ATOM 2259 C CA . THR A 1 285 ? 14.326 46.432 22.272 1.00 26.84 285 THR A CA 1
ATOM 2260 C C . THR A 1 285 ? 13.817 44.974 22.306 1.00 26.84 285 THR A C 1
ATOM 2262 O O . THR A 1 285 ? 12.624 44.694 22.335 1.00 26.84 285 THR A O 1
ATOM 2265 N N . SER A 1 286 ? 14.747 44.013 22.296 1.00 27.56 286 SER A N 1
ATOM 2266 C CA . SER A 1 286 ? 14.509 42.560 22.472 1.00 27.56 286 SER A CA 1
ATOM 2267 C C . SER A 1 286 ? 14.200 42.192 23.941 1.00 27.56 286 SER A C 1
ATOM 2269 O O . SER A 1 286 ? 14.455 43.013 24.818 1.00 27.56 286 SER A O 1
ATOM 2271 N N . PRO A 1 287 ? 13.939 40.916 24.298 1.00 36.66 287 PRO A N 1
ATOM 2272 C CA . PRO A 1 287 ? 13.110 39.866 23.691 1.00 36.66 287 PRO A CA 1
ATOM 2273 C C . PRO A 1 287 ? 12.013 39.405 24.687 1.00 36.66 287 PRO A C 1
ATOM 2275 O O . PRO A 1 287 ? 12.236 39.484 25.887 1.00 36.66 287 PRO A O 1
ATOM 2278 N N . LEU A 1 288 ? 10.871 38.876 24.222 1.00 25.84 288 LEU A N 1
ATOM 2279 C CA . LEU A 1 288 ? 10.047 37.819 24.864 1.00 25.84 288 LEU A CA 1
ATOM 2280 C C . LEU A 1 288 ? 8.618 37.804 24.289 1.00 25.84 288 LEU A C 1
ATOM 2282 O O . LEU A 1 288 ? 7.980 38.837 24.161 1.00 25.84 288 LEU A O 1
ATOM 2286 N N . VAL A 1 289 ? 8.141 36.581 24.035 1.00 28.19 289 VAL A N 1
ATOM 2287 C CA . VAL A 1 289 ? 6.738 36.130 24.048 1.00 28.19 289 VAL A CA 1
ATOM 2288 C C . VAL A 1 289 ? 5.757 36.882 23.140 1.00 28.19 289 VAL A C 1
ATOM 2290 O O . VAL A 1 289 ? 5.241 37.940 23.477 1.00 28.19 289 VAL A O 1
ATOM 2293 N N . CYS A 1 290 ? 5.361 36.221 22.049 1.00 24.05 290 CYS A N 1
ATOM 2294 C CA . CYS A 1 290 ? 4.049 36.441 21.453 1.00 24.05 290 CYS A CA 1
ATOM 2295 C C . CYS A 1 290 ? 3.326 35.097 21.327 1.00 24.05 290 CYS A C 1
ATOM 2297 O O . CYS A 1 290 ? 3.603 34.272 20.455 1.00 24.05 290 CYS A O 1
ATOM 2299 N N . SER A 1 291 ? 2.426 34.884 22.281 1.00 33.28 291 SER A N 1
ATOM 2300 C CA . SER A 1 291 ? 1.212 34.096 22.135 1.00 33.28 291 SER A CA 1
ATOM 2301 C C . SER A 1 291 ? 0.475 34.478 20.851 1.00 33.28 291 SER A C 1
ATOM 2303 O O . SER A 1 291 ? 0.102 35.633 20.668 1.00 33.28 291 SER A O 1
ATOM 2305 N N . SER A 1 292 ? 0.203 33.496 20.001 1.00 26.81 292 SER A N 1
ATOM 2306 C CA . SER A 1 292 ? -0.891 33.572 19.039 1.00 26.81 292 SER A CA 1
ATOM 2307 C C . SER A 1 292 ? -1.553 32.206 18.999 1.00 26.81 292 SER A C 1
ATOM 2309 O O . SER A 1 292 ? -1.013 31.227 18.481 1.00 26.81 292 SER A O 1
ATOM 2311 N N . GLU A 1 293 ? -2.691 32.149 19.681 1.00 30.78 293 GLU A N 1
ATOM 2312 C CA . GLU A 1 293 ? -3.632 31.049 19.664 1.00 30.78 293 GLU A CA 1
ATOM 2313 C C . GLU A 1 293 ? -4.171 30.872 18.244 1.00 30.78 293 GLU A C 1
ATOM 2315 O O . GLU A 1 293 ? -4.892 31.715 17.715 1.00 30.78 293 GLU A O 1
ATOM 2320 N N . PHE A 1 294 ? -3.861 29.729 17.642 1.00 23.98 294 PHE A N 1
ATOM 2321 C CA . PHE A 1 294 ? -4.627 29.203 16.523 1.00 23.98 294 PHE A CA 1
ATOM 2322 C C . PHE A 1 294 ? -4.839 27.705 16.762 1.00 23.98 294 PHE A C 1
ATOM 2324 O O . PHE A 1 294 ? -3.989 26.876 16.443 1.00 23.98 294 PHE A O 1
ATOM 2331 N N . ARG A 1 295 ? -5.961 27.368 17.413 1.00 24.67 295 ARG A N 1
ATOM 2332 C CA . ARG A 1 295 ? -6.442 25.989 17.598 1.00 24.67 295 ARG A CA 1
ATOM 2333 C C . ARG A 1 295 ? -7.151 25.517 16.322 1.00 24.67 295 ARG A C 1
ATOM 2335 O O . ARG A 1 295 ? -8.144 26.140 15.946 1.00 24.67 295 ARG A O 1
ATOM 2342 N N . PRO A 1 296 ? -6.753 24.396 15.702 1.00 24.98 296 PRO A N 1
ATOM 2343 C CA . PRO A 1 296 ? -7.671 23.603 14.899 1.00 24.98 296 PRO A CA 1
ATOM 2344 C C . PRO A 1 296 ? -8.501 22.676 15.818 1.00 24.98 296 PRO A C 1
ATOM 2346 O O . PRO A 1 296 ? -7.997 22.238 16.854 1.00 24.98 296 PRO A O 1
ATOM 2349 N N . PRO A 1 297 ? -9.770 22.382 15.483 1.00 23.61 297 PRO A N 1
ATOM 2350 C CA . PRO A 1 297 ? -10.589 21.428 16.226 1.00 23.61 297 PRO A CA 1
ATOM 2351 C C . PRO A 1 297 ? -10.172 19.985 15.883 1.00 23.61 297 PRO A C 1
ATOM 2353 O O . PRO A 1 297 ? -9.581 19.765 14.827 1.00 23.61 297 PRO A O 1
ATOM 2356 N N . PHE A 1 298 ? -10.548 19.026 16.739 1.00 24.44 298 PHE A N 1
ATOM 2357 C CA . PHE A 1 298 ? -10.397 17.556 16.632 1.00 24.44 298 PHE A CA 1
ATOM 2358 C C . PHE A 1 298 ? -9.157 16.961 17.347 1.00 24.44 298 PHE A C 1
ATOM 2360 O O . PHE A 1 298 ? -8.071 16.876 16.775 1.00 24.44 298 PHE A O 1
ATOM 2367 N N . GLU A 1 299 ? -9.357 16.514 18.597 1.00 23.22 299 GLU A N 1
ATOM 2368 C CA . GLU A 1 299 ? -8.388 15.830 19.487 1.00 23.22 299 GLU A CA 1
ATOM 2369 C C . GLU A 1 299 ? -8.606 14.289 19.506 1.00 23.22 299 GLU A C 1
ATOM 2371 O O . GLU A 1 299 ? -9.646 13.814 19.051 1.00 23.22 299 GLU A O 1
ATOM 2376 N N . VAL A 1 300 ? -7.591 13.503 19.928 1.00 26.98 300 VAL A N 1
ATOM 2377 C CA . VAL A 1 300 ? -7.496 12.014 19.870 1.00 26.98 300 VAL A CA 1
ATOM 2378 C C . VAL A 1 300 ? -7.095 11.405 21.302 1.00 26.98 300 VAL A C 1
ATOM 2380 O O . VAL A 1 300 ? -6.361 12.026 22.039 1.00 26.98 300 VAL A O 1
ATOM 2383 N N . ILE A 1 301 ? -7.612 10.252 21.812 1.00 28.23 301 ILE A N 1
ATOM 2384 C CA . ILE A 1 301 ? -7.608 9.652 23.188 1.00 28.23 301 ILE A CA 1
ATOM 2385 C C . ILE A 1 301 ? -7.717 8.126 23.135 1.00 28.23 301 ILE A C 1
ATOM 2387 O O . ILE A 1 301 ? -8.767 7.548 22.838 1.00 28.23 301 ILE A O 1
ATOM 2391 N N . CYS A 1 302 ? -6.650 7.467 23.565 1.00 26.06 302 CYS A N 1
ATOM 2392 C CA . CYS A 1 302 ? -6.646 6.054 23.929 1.00 26.06 302 CYS A CA 1
ATOM 2393 C C . CYS A 1 302 ? -6.938 5.887 25.435 1.00 26.06 302 CYS A C 1
ATOM 2395 O O . CYS A 1 302 ? -6.529 6.731 26.229 1.00 26.06 302 CYS A O 1
ATOM 2397 N N . PHE A 1 303 ? -7.600 4.796 25.844 1.00 25.39 303 PHE A N 1
ATOM 2398 C CA . PHE A 1 303 ? -7.757 4.422 27.261 1.00 25.39 303 PHE A CA 1
ATOM 2399 C C . PHE A 1 303 ? -6.755 3.323 27.661 1.00 25.39 303 PHE A C 1
ATOM 2401 O O . PHE A 1 303 ? -6.591 2.336 26.944 1.00 25.39 303 PHE A O 1
ATOM 2408 N N . LEU A 1 304 ? -6.153 3.461 28.847 1.00 27.47 304 LEU A N 1
ATOM 2409 C CA . LEU A 1 304 ? -5.495 2.392 29.610 1.00 27.47 304 LEU A CA 1
ATOM 2410 C C . LEU A 1 304 ? -6.070 2.395 31.038 1.00 27.47 304 LEU A C 1
ATOM 2412 O O . LEU A 1 304 ? -6.008 3.415 31.720 1.00 27.47 304 LEU A O 1
ATOM 2416 N N . GLU A 1 305 ? -6.595 1.258 31.502 1.00 23.27 305 GLU A N 1
ATOM 2417 C CA . GLU A 1 305 ? -6.824 0.993 32.930 1.00 23.27 305 GLU A CA 1
ATOM 2418 C C . GLU A 1 305 ? -5.553 0.342 33.508 1.00 23.27 305 GLU A C 1
ATOM 2420 O O . GLU A 1 305 ? -5.168 -0.758 33.112 1.00 23.27 305 GLU A O 1
ATOM 2425 N N . LYS A 1 306 ? -4.901 1.006 34.469 1.00 23.30 306 LYS A N 1
ATOM 2426 C CA . LYS A 1 306 ? -4.097 0.341 35.505 1.00 23.30 306 LYS A CA 1
ATOM 2427 C C . LYS A 1 306 ? -4.834 0.537 36.825 1.00 23.30 306 LYS A C 1
ATOM 2429 O O . LYS A 1 306 ? -5.209 1.658 37.154 1.00 23.30 306 LYS A O 1
ATOM 2434 N N . GLY A 1 307 ? -5.078 -0.555 37.544 1.00 27.34 307 GLY A N 1
ATOM 2435 C CA . GLY A 1 307 ? -5.701 -0.506 38.861 1.00 27.34 307 GLY A CA 1
ATOM 2436 C C . GLY A 1 307 ? -4.787 0.172 39.879 1.00 27.34 307 GLY A C 1
ATOM 2437 O O . GLY A 1 307 ? -3.674 -0.296 40.079 1.00 27.34 307 GLY A O 1
ATOM 2438 N N . GLU A 1 308 ? -5.245 1.289 40.447 1.00 26.12 308 GLU A N 1
ATOM 2439 C CA . GLU A 1 308 ? -5.434 1.561 41.886 1.00 26.12 308 GLU A CA 1
ATOM 2440 C C . GLU A 1 308 ? -5.687 3.069 42.124 1.00 26.12 308 GLU A C 1
ATOM 2442 O O . GLU A 1 308 ? -4.977 3.904 41.590 1.00 26.12 308 GLU A O 1
ATOM 2447 N N . GLU A 1 309 ? -6.731 3.349 42.921 1.00 25.83 309 GLU A N 1
ATOM 2448 C CA . GLU A 1 309 ? -7.126 4.572 43.670 1.00 25.83 309 GLU A CA 1
ATOM 2449 C C . GLU A 1 309 ? -7.158 6.013 43.096 1.00 25.83 309 GLU A C 1
ATOM 2451 O O . GLU A 1 309 ? -6.146 6.695 42.999 1.00 25.83 309 GLU A O 1
ATOM 2456 N N . ALA A 1 310 ? -8.401 6.527 42.975 1.00 24.98 310 ALA A N 1
ATOM 2457 C CA . ALA A 1 310 ? -8.863 7.925 43.080 1.00 24.98 310 ALA A CA 1
ATOM 2458 C C . ALA A 1 310 ? -8.912 8.878 41.844 1.00 24.98 310 ALA A C 1
ATOM 2460 O O . ALA A 1 310 ? -7.915 9.418 41.390 1.00 24.98 310 ALA A O 1
ATOM 2461 N N . VAL A 1 311 ? -10.167 9.177 41.446 1.00 26.00 311 VAL A N 1
ATOM 2462 C CA . VAL A 1 311 ? -10.811 10.487 41.142 1.00 26.00 311 VAL A CA 1
ATOM 2463 C C . VAL A 1 311 ? -10.378 11.307 39.904 1.00 26.00 311 VAL A C 1
ATOM 2465 O O . VAL A 1 311 ? -9.275 11.826 39.846 1.00 26.00 311 VAL A O 1
ATOM 2468 N N . GLY A 1 312 ? -11.359 11.620 39.029 1.00 24.94 312 GLY A N 1
ATOM 2469 C CA . GLY A 1 312 ? -11.387 12.887 38.263 1.00 24.94 312 GLY A CA 1
ATOM 2470 C C . GLY A 1 312 ? -11.597 12.854 36.733 1.00 24.94 312 GLY A C 1
ATOM 2471 O O . GLY A 1 312 ? -10.659 13.042 35.981 1.00 24.94 312 GLY A O 1
ATOM 2472 N N . ALA A 1 313 ? -12.858 12.704 36.305 1.00 26.52 313 ALA A N 1
ATOM 2473 C CA . ALA A 1 313 ? -13.590 13.315 35.168 1.00 26.52 313 ALA A CA 1
ATOM 2474 C C . ALA A 1 313 ? -12.953 13.729 33.794 1.00 26.52 313 ALA A C 1
ATOM 2476 O O . ALA A 1 313 ? -11.897 14.331 33.690 1.00 26.52 313 ALA A O 1
ATOM 2477 N N . LEU A 1 314 ? -13.806 13.561 32.756 1.00 24.56 314 LEU A N 1
ATOM 2478 C CA . LEU A 1 314 ? -13.923 14.246 31.437 1.00 24.56 314 LEU A CA 1
ATOM 2479 C C . LEU A 1 314 ? -13.058 13.789 30.250 1.00 24.56 314 LEU A C 1
ATOM 2481 O O . LEU A 1 314 ? -11.836 13.835 30.277 1.00 24.56 314 LEU A O 1
ATOM 2485 N N . ALA A 1 315 ? -13.735 13.300 29.201 1.00 25.00 315 ALA A N 1
ATOM 2486 C CA . ALA A 1 315 ? -13.228 12.517 28.069 1.00 25.00 315 ALA A CA 1
ATOM 2487 C C . ALA A 1 315 ? -13.386 13.219 26.713 1.00 25.00 315 ALA A C 1
ATOM 2489 O O . ALA A 1 315 ? -14.439 13.796 26.488 1.00 25.00 315 ALA A O 1
ATOM 2490 N N . HIS A 1 316 ? -12.406 13.064 25.811 1.00 27.33 316 HIS A N 1
ATOM 2491 C CA . HIS A 1 316 ? -12.430 13.522 24.407 1.00 27.33 316 HIS A CA 1
ATOM 2492 C C . HIS A 1 316 ? -11.583 12.695 23.401 1.00 27.33 316 HIS A C 1
ATOM 2494 O O . HIS A 1 316 ? -10.449 13.057 23.169 1.00 27.33 316 HIS A O 1
ATOM 2500 N N . GLU A 1 317 ? -12.190 11.649 22.796 1.00 29.86 317 GLU A N 1
ATOM 2501 C CA . GLU A 1 317 ? -11.934 11.053 21.441 1.00 29.86 317 GLU A CA 1
ATOM 2502 C C . GLU A 1 317 ? -10.557 10.490 21.118 1.00 29.86 317 GLU A C 1
ATOM 2504 O O . GLU A 1 317 ? -9.748 11.350 21.190 1.00 29.86 317 GLU A O 1
ATOM 2509 N N . ALA A 1 318 ? -10.295 9.228 20.659 1.00 23.88 318 ALA A N 1
ATOM 2510 C CA . ALA A 1 318 ? -9.262 8.807 19.645 1.00 23.88 318 ALA A CA 1
ATOM 2511 C C . ALA A 1 318 ? -9.918 8.027 18.509 1.00 23.88 318 ALA A C 1
ATOM 2513 O O . ALA A 1 318 ? -10.910 7.338 18.725 1.00 23.88 318 ALA A O 1
ATOM 2514 N N . LYS A 1 319 ? -9.290 8.022 17.325 1.00 27.03 319 LYS A N 1
ATOM 2515 C CA . LYS A 1 319 ? -9.682 7.193 16.177 1.00 27.03 319 LYS A CA 1
ATOM 2516 C C . LYS A 1 319 ? -8.834 5.923 16.078 1.00 27.03 319 LYS A C 1
ATOM 2518 O O . LYS A 1 319 ? -7.658 6.006 15.731 1.00 27.03 319 LYS A O 1
ATOM 2523 N N . VAL A 1 320 ? -9.447 4.753 16.289 1.00 28.39 320 VAL A N 1
ATOM 2524 C CA . VAL A 1 320 ? -8.817 3.454 15.994 1.00 28.39 320 VAL A CA 1
ATOM 2525 C C . VAL A 1 320 ? -9.783 2.510 15.272 1.00 28.39 320 VAL A C 1
ATOM 2527 O O . VAL A 1 320 ? -10.591 1.862 15.909 1.00 28.39 320 VAL A O 1
ATOM 2530 N N . HIS A 1 321 ? -9.731 2.374 13.948 1.00 37.12 321 HIS A N 1
ATOM 2531 C CA . HIS A 1 321 ? -10.649 1.467 13.233 1.00 37.12 321 HIS A CA 1
ATOM 2532 C C . HIS A 1 321 ? -10.209 0.003 13.330 1.00 37.12 321 HIS A C 1
ATOM 2534 O O . HIS A 1 321 ? -9.174 -0.328 12.766 1.00 37.12 321 HIS A O 1
ATOM 2540 N N . ALA A 1 322 ? -11.012 -0.863 13.953 1.00 27.64 322 ALA A N 1
ATOM 2541 C CA . ALA A 1 322 ? -10.779 -2.304 14.074 1.00 27.64 322 ALA A CA 1
ATOM 2542 C C . ALA A 1 322 ? -11.909 -3.117 13.427 1.00 27.64 322 ALA A C 1
ATOM 2544 O O . ALA A 1 322 ? -13.014 -3.089 13.943 1.00 27.64 322 ALA A O 1
ATOM 2545 N N . HIS A 1 323 ? -11.680 -3.891 12.361 1.00 36.38 323 HIS A N 1
ATOM 2546 C CA . HIS A 1 323 ? -12.752 -4.735 11.803 1.00 36.38 323 HIS A CA 1
ATOM 2547 C C . HIS A 1 323 ? -12.660 -6.216 12.198 1.00 36.38 323 HIS A C 1
ATOM 2549 O O . HIS A 1 323 ? -11.654 -6.901 11.999 1.00 36.38 323 HIS A O 1
ATOM 2555 N N . HIS A 1 324 ? -13.786 -6.715 12.711 1.00 25.28 324 HIS A N 1
ATOM 2556 C CA . HIS A 1 324 ? -14.234 -8.097 12.586 1.00 25.28 324 HIS A CA 1
ATOM 2557 C C . HIS A 1 324 ? -14.979 -8.207 11.245 1.00 25.28 324 HIS A C 1
ATOM 2559 O O . HIS A 1 324 ? -15.861 -7.401 10.949 1.00 25.28 324 HIS A O 1
ATOM 2565 N N . LEU A 1 325 ? -14.569 -9.161 10.413 1.00 24.75 325 LEU A N 1
ATOM 2566 C CA . LEU A 1 325 ? -15.369 -9.649 9.296 1.00 24.75 325 LEU A CA 1
ATOM 2567 C C . LEU A 1 325 ? -16.452 -10.560 9.884 1.00 24.75 325 LEU A C 1
ATOM 2569 O O . LEU A 1 325 ? -16.141 -11.379 10.749 1.00 24.75 325 LEU A O 1
ATOM 2573 N N . LYS A 1 326 ? -17.694 -10.404 9.421 1.00 26.73 326 LYS A N 1
ATOM 2574 C CA . LYS A 1 326 ? -18.632 -11.531 9.401 1.00 26.73 326 LYS A CA 1
ATOM 2575 C C . LYS A 1 326 ? -18.085 -12.640 8.510 1.00 26.73 326 LYS A C 1
ATOM 2577 O O . LYS A 1 326 ? -17.441 -12.288 7.491 1.00 26.73 326 LYS A O 1
#